Protein AF-B0ETB2-F1 (afdb_monomer)

Structure (mmCIF, N/CA/C/O backbone):
data_AF-B0ETB2-F1
#
_entry.id   AF-B0ETB2-F1
#
loop_
_atom_site.group_PDB
_atom_site.id
_atom_site.type_symbol
_atom_site.label_atom_id
_atom_site.label_alt_id
_atom_site.label_comp_id
_atom_site.label_asym_id
_atom_site.label_entity_id
_atom_site.label_seq_id
_atom_site.pdbx_PDB_ins_code
_atom_site.Cartn_x
_atom_site.Cartn_y
_atom_site.Cartn_z
_atom_site.occupancy
_atom_site.B_iso_or_equiv
_atom_site.auth_seq_id
_atom_site.auth_comp_id
_atom_site.auth_asym_id
_atom_site.auth_atom_id
_atom_site.pdbx_PDB_model_num
ATOM 1 N N . MET A 1 1 ? -26.361 5.008 20.843 1.00 51.00 1 MET A N 1
ATOM 2 C CA . MET A 1 1 ? -25.544 4.036 20.091 1.00 51.00 1 MET A CA 1
ATOM 3 C C . MET A 1 1 ? -24.122 4.239 20.548 1.00 51.00 1 MET A C 1
ATOM 5 O O . MET A 1 1 ? -23.647 5.366 20.483 1.00 51.00 1 MET A O 1
ATOM 9 N N . GLU A 1 2 ? -23.505 3.209 21.108 1.00 52.44 2 GLU A N 1
ATOM 10 C CA . GLU A 1 2 ? -22.107 3.271 21.520 1.00 52.44 2 GLU A CA 1
ATOM 11 C C . GLU A 1 2 ? -21.249 3.458 20.264 1.00 52.44 2 GLU A C 1
ATOM 13 O O . GLU A 1 2 ? -21.399 2.725 19.288 1.00 52.44 2 GLU A O 1
ATOM 18 N N . THR A 1 3 ? -20.437 4.513 20.224 1.00 66.38 3 THR A N 1
ATOM 19 C CA . THR A 1 3 ? -19.570 4.772 19.073 1.00 66.38 3 THR A CA 1
ATOM 20 C C . THR A 1 3 ? -18.509 3.685 19.025 1.00 66.38 3 THR A C 1
ATOM 22 O O . THR A 1 3 ? -17.717 3.576 19.963 1.00 66.38 3 THR A O 1
ATOM 25 N N . GLN A 1 4 ? -18.485 2.898 17.949 1.00 82.94 4 GLN A N 1
ATOM 26 C CA . GLN A 1 4 ? -17.468 1.872 17.746 1.00 82.94 4 GLN A CA 1
ATOM 27 C C . GLN A 1 4 ? -16.067 2.482 17.914 1.00 82.94 4 GLN A C 1
ATOM 29 O O . GLN A 1 4 ? -15.794 3.596 17.446 1.00 82.94 4 GLN A O 1
ATOM 34 N N . LYS A 1 5 ? -15.185 1.766 18.624 1.00 93.12 5 LYS A N 1
ATOM 35 C CA . LYS A 1 5 ? -13.789 2.179 18.814 1.00 93.12 5 LYS A CA 1
ATOM 36 C C . LYS A 1 5 ? -13.148 2.431 17.434 1.00 93.12 5 LYS A C 1
ATOM 38 O O . LYS A 1 5 ? -13.338 1.600 16.545 1.00 93.12 5 LYS A O 1
ATOM 43 N N . PRO A 1 6 ? -12.407 3.541 17.242 1.00 96.56 6 PRO A N 1
ATOM 44 C CA . PRO A 1 6 ? -11.712 3.790 15.984 1.00 96.56 6 PRO A CA 1
ATOM 45 C C . PRO A 1 6 ? -10.707 2.678 15.684 1.00 96.56 6 PRO A C 1
ATOM 47 O O . PRO A 1 6 ? -10.114 2.115 16.608 1.00 96.56 6 PRO A O 1
ATOM 50 N N . LEU A 1 7 ? -10.507 2.415 14.396 1.00 98.00 7 LEU A N 1
ATOM 51 C CA . LEU A 1 7 ? -9.477 1.514 13.902 1.00 98.00 7 LEU A CA 1
ATOM 52 C C . LEU A 1 7 ? -8.248 2.324 13.488 1.00 98.00 7 LEU A C 1
ATOM 54 O O . LEU A 1 7 ? -8.356 3.250 12.686 1.00 98.00 7 LEU A O 1
ATOM 58 N N . MET A 1 8 ? -7.089 1.964 14.024 1.00 98.56 8 MET A N 1
ATOM 59 C CA . MET A 1 8 ? -5.821 2.646 13.785 1.00 98.56 8 MET A CA 1
ATOM 60 C C . MET A 1 8 ? -4.943 1.789 12.870 1.00 98.56 8 MET A C 1
ATOM 62 O O . MET A 1 8 ? -4.639 0.644 13.204 1.00 98.56 8 MET A O 1
ATOM 66 N N . ILE A 1 9 ? -4.515 2.331 11.730 1.00 98.81 9 ILE A N 1
ATOM 67 C CA . ILE A 1 9 ? -3.690 1.610 10.748 1.00 98.81 9 ILE A CA 1
ATOM 68 C C . ILE A 1 9 ? -2.416 2.403 10.483 1.00 98.81 9 ILE A C 1
ATOM 70 O O . ILE A 1 9 ? -2.493 3.550 10.051 1.00 98.81 9 ILE A O 1
ATOM 74 N N . ALA A 1 10 ? -1.250 1.800 10.695 1.00 98.81 10 ALA A N 1
ATOM 75 C CA . ALA A 1 10 ? 0.001 2.355 10.192 1.00 98.81 10 ALA A CA 1
ATOM 76 C C . ALA A 1 10 ? 0.279 1.879 8.768 1.00 98.81 10 ALA A C 1
ATOM 78 O O . ALA A 1 10 ? 0.003 0.730 8.435 1.00 98.81 10 ALA A O 1
ATOM 79 N N . VAL A 1 11 ? 0.873 2.743 7.950 1.00 98.81 11 VAL A N 1
ATOM 80 C CA . VAL A 1 11 ? 1.266 2.437 6.573 1.00 98.81 11 VAL A CA 1
ATOM 81 C C . VAL A 1 11 ? 2.712 2.859 6.345 1.00 98.81 11 VAL A C 1
ATOM 83 O O . VAL A 1 11 ? 3.099 3.979 6.686 1.00 98.81 11 VAL A O 1
ATOM 86 N N . VAL A 1 12 ? 3.499 1.958 5.762 1.00 98.56 12 VAL A N 1
ATOM 87 C CA . VAL A 1 12 ? 4.915 2.151 5.419 1.00 98.56 12 VAL A CA 1
ATOM 88 C C . VAL A 1 12 ? 5.206 1.562 4.035 1.00 98.56 12 VAL A C 1
ATOM 90 O O . VAL A 1 12 ? 4.497 0.666 3.581 1.00 98.56 12 VAL A O 1
ATOM 93 N N . ASN A 1 13 ? 6.228 2.052 3.337 1.00 97.94 13 ASN A N 1
ATOM 94 C CA . ASN A 1 13 ? 6.629 1.555 2.018 1.00 97.94 13 ASN A CA 1
ATOM 95 C C . ASN A 1 13 ? 8.098 1.851 1.707 1.00 97.94 13 ASN A C 1
ATOM 97 O O . ASN A 1 13 ? 8.730 2.664 2.387 1.00 97.94 13 ASN A O 1
ATOM 101 N N . ASP A 1 14 ? 8.624 1.192 0.671 1.00 98.31 14 ASP A N 1
ATOM 102 C CA . ASP A 1 14 ? 9.958 1.428 0.104 1.00 98.31 14 ASP A CA 1
ATOM 103 C C . ASP A 1 14 ? 11.070 1.353 1.174 1.00 98.31 14 ASP A C 1
ATOM 105 O O . ASP A 1 14 ? 11.870 2.279 1.375 1.00 98.31 14 ASP A O 1
ATOM 109 N N . ILE A 1 15 ? 11.095 0.234 1.906 1.00 98.25 15 ILE A N 1
ATOM 110 C CA . ILE A 1 15 ? 12.063 -0.062 2.975 1.00 98.25 15 ILE A CA 1
ATOM 111 C C . ILE A 1 15 ? 13.426 -0.418 2.376 1.00 98.25 15 ILE A C 1
ATOM 113 O O . ILE A 1 15 ? 14.460 0.025 2.883 1.00 98.25 15 ILE A O 1
ATOM 117 N N . HIS A 1 16 ? 13.445 -1.196 1.291 1.00 97.81 16 HIS A N 1
ATOM 118 C CA . HIS A 1 16 ? 14.636 -1.561 0.522 1.00 97.81 16 HIS A CA 1
ATOM 119 C C . HIS A 1 16 ? 15.818 -2.063 1.369 1.00 97.81 16 HIS A C 1
ATOM 121 O O . HIS A 1 16 ? 16.941 -1.566 1.245 1.00 97.81 16 HIS A O 1
ATOM 127 N N . GLN A 1 17 ? 15.555 -3.027 2.249 1.00 96.94 17 GLN A N 1
ATOM 128 C CA . GLN A 1 17 ? 16.527 -3.691 3.127 1.00 96.94 17 GLN A CA 1
ATOM 129 C C . GLN A 1 17 ? 17.206 -2.773 4.152 1.00 96.94 17 GLN A C 1
ATOM 131 O O . GLN A 1 17 ? 18.204 -3.150 4.766 1.00 96.94 17 GLN A O 1
ATOM 136 N N . ASN A 1 18 ? 16.670 -1.574 4.400 1.00 97.44 18 ASN A N 1
ATOM 137 C CA . ASN A 1 18 ? 17.243 -0.644 5.374 1.00 97.44 18 ASN A CA 1
ATOM 138 C C . ASN A 1 18 ? 16.817 -0.997 6.803 1.00 97.44 18 ASN A C 1
ATOM 140 O O . ASN A 1 18 ? 16.057 -0.263 7.431 1.00 97.44 18 ASN A O 1
ATOM 144 N N . MET A 1 19 ? 17.340 -2.105 7.336 1.00 97.31 19 MET A N 1
ATOM 145 C CA . MET A 1 19 ? 16.992 -2.586 8.680 1.00 97.31 19 MET A CA 1
ATOM 146 C C . MET A 1 19 ? 17.258 -1.543 9.772 1.00 97.31 19 MET A C 1
ATOM 148 O O . MET A 1 19 ? 16.423 -1.319 10.640 1.00 97.31 19 MET A O 1
ATOM 152 N N . HIS A 1 20 ? 18.369 -0.812 9.665 1.00 96.94 20 HIS A N 1
ATOM 153 C CA . HIS A 1 20 ? 18.698 0.263 10.602 1.00 96.94 20 HIS A CA 1
ATOM 154 C C . HIS A 1 20 ? 17.617 1.363 10.663 1.00 96.94 20 HIS A C 1
ATOM 156 O O . HIS A 1 20 ? 17.439 2.000 11.700 1.00 96.94 20 HIS A O 1
ATOM 162 N N . LEU A 1 21 ? 16.874 1.602 9.574 1.00 97.44 21 LEU A N 1
ATOM 163 C CA . LEU A 1 21 ? 15.759 2.553 9.568 1.00 97.44 21 LEU A CA 1
ATOM 164 C C . LEU A 1 21 ? 14.499 1.958 10.199 1.00 97.44 21 LEU A C 1
ATOM 166 O O . LEU A 1 21 ? 13.761 2.697 10.845 1.00 97.44 21 LEU A O 1
ATOM 170 N N . VAL A 1 22 ? 14.278 0.646 10.079 1.00 98.00 22 VAL A N 1
ATOM 171 C CA . VAL A 1 22 ? 13.207 -0.062 10.804 1.00 98.00 22 VAL A CA 1
ATOM 172 C C . VAL A 1 22 ? 13.453 0.019 12.314 1.00 98.00 22 VAL A C 1
ATOM 174 O O . VAL A 1 22 ? 12.553 0.389 13.062 1.00 98.00 22 VAL A O 1
ATOM 177 N N . GLU A 1 23 ? 14.691 -0.197 12.763 1.00 96.81 23 GLU A N 1
ATOM 178 C CA . GLU A 1 23 ? 15.082 -0.044 14.172 1.00 96.81 23 GLU A CA 1
ATOM 179 C C . GLU A 1 23 ? 14.916 1.402 14.678 1.00 96.81 23 GLU A C 1
ATOM 181 O O . GLU A 1 23 ? 14.487 1.642 15.810 1.00 96.81 23 GLU A O 1
ATOM 186 N N . ARG A 1 24 ? 15.244 2.407 13.851 1.00 97.19 24 ARG A N 1
ATOM 187 C CA . ARG A 1 24 ? 15.005 3.822 14.195 1.00 97.19 24 ARG A CA 1
ATOM 188 C C . ARG A 1 24 ? 13.514 4.139 14.271 1.00 97.19 24 ARG A C 1
ATOM 190 O O . ARG A 1 24 ? 13.098 4.821 15.209 1.00 97.19 24 ARG A O 1
ATOM 197 N N . MET A 1 25 ? 12.717 3.603 13.347 1.00 97.69 25 MET A N 1
ATOM 198 C CA . MET A 1 25 ? 11.262 3.706 13.393 1.00 97.69 25 MET A CA 1
ATOM 199 C C . MET A 1 25 ? 10.719 3.086 14.682 1.00 97.69 25 MET A C 1
ATOM 201 O O . MET A 1 25 ? 9.924 3.730 15.354 1.00 97.69 25 MET A O 1
ATOM 205 N N . GLU A 1 26 ? 11.195 1.905 15.092 1.00 97.50 26 GLU A N 1
ATOM 206 C CA . GLU A 1 26 ? 10.810 1.264 16.357 1.00 97.50 26 GLU A CA 1
ATOM 207 C C . GLU A 1 26 ? 11.097 2.155 17.573 1.00 97.50 26 GLU A C 1
ATOM 209 O O . GLU A 1 26 ? 10.245 2.308 18.454 1.00 97.50 26 GLU A O 1
ATOM 214 N N . LYS A 1 27 ? 12.279 2.778 17.630 1.00 97.12 27 LYS A N 1
ATOM 215 C CA . LYS A 1 27 ? 12.624 3.711 18.715 1.00 97.12 27 LYS A CA 1
ATOM 216 C C . LYS A 1 27 ? 11.666 4.899 18.747 1.00 97.12 27 LYS A C 1
ATOM 218 O O . LYS A 1 27 ? 11.103 5.191 19.803 1.00 97.12 27 LYS A O 1
ATOM 223 N N . TYR A 1 28 ? 11.437 5.545 17.602 1.00 97.69 28 TYR A N 1
ATOM 224 C CA . TYR A 1 28 ? 10.471 6.643 17.491 1.00 97.69 28 TYR A CA 1
ATOM 225 C C . TYR A 1 28 ? 9.069 6.208 17.921 1.00 97.69 28 TYR A C 1
ATOM 227 O O . TYR A 1 28 ? 8.406 6.908 18.687 1.00 97.69 28 TYR A O 1
ATOM 235 N N . TRP A 1 29 ? 8.641 5.030 17.473 1.00 97.62 29 TRP A N 1
ATOM 236 C CA . TRP A 1 29 ? 7.337 4.448 17.757 1.00 97.62 29 TRP A CA 1
ATOM 237 C C . TRP A 1 29 ? 7.099 4.267 19.255 1.00 97.62 29 TRP A C 1
ATOM 239 O O . TRP A 1 29 ? 6.040 4.631 19.769 1.00 97.62 29 TRP A O 1
ATOM 249 N N . LYS A 1 30 ? 8.104 3.747 19.970 1.00 96.94 30 LYS A N 1
ATOM 250 C CA . LYS A 1 30 ? 8.063 3.564 21.426 1.00 96.94 30 LYS A CA 1
ATOM 251 C C . LYS A 1 30 ? 8.056 4.897 22.169 1.00 96.94 30 LYS A C 1
ATOM 253 O O . LYS A 1 30 ? 7.233 5.071 23.062 1.00 96.94 30 LYS A O 1
ATOM 258 N N . ILE A 1 31 ? 8.923 5.839 21.782 1.00 97.25 31 ILE A N 1
ATOM 259 C CA . ILE A 1 31 ? 9.014 7.171 22.408 1.00 97.25 31 ILE A CA 1
ATOM 260 C C . ILE A 1 31 ? 7.684 7.924 22.297 1.00 97.25 31 ILE A C 1
ATOM 262 O O . ILE A 1 31 ? 7.234 8.528 23.266 1.00 97.25 31 ILE A O 1
ATOM 266 N N . ASN A 1 32 ? 7.031 7.846 21.137 1.00 97.19 32 ASN A N 1
ATOM 267 C CA . ASN A 1 32 ? 5.757 8.522 20.884 1.00 97.19 32 ASN A CA 1
ATOM 268 C C . ASN A 1 32 ? 4.537 7.683 21.290 1.00 97.19 32 ASN A C 1
ATOM 270 O O . ASN A 1 32 ? 3.406 8.095 21.045 1.00 97.19 32 ASN A O 1
ATOM 274 N N . ASN A 1 33 ? 4.754 6.513 21.903 1.00 97.25 33 ASN A N 1
ATOM 275 C CA . ASN A 1 33 ? 3.714 5.587 22.348 1.00 97.25 33 ASN A CA 1
ATOM 276 C C . ASN A 1 33 ? 2.643 5.315 21.272 1.00 97.25 33 ASN A C 1
ATOM 278 O O . ASN A 1 33 ? 1.443 5.303 21.554 1.00 97.25 33 ASN A O 1
ATOM 282 N N . ILE A 1 34 ? 3.074 5.109 20.025 1.00 98.00 34 ILE A N 1
ATOM 283 C CA . ILE A 1 34 ? 2.162 4.877 18.904 1.00 98.00 34 ILE A CA 1
ATOM 284 C C . ILE A 1 34 ? 1.492 3.511 19.086 1.00 98.00 34 ILE A C 1
ATOM 286 O O . ILE A 1 34 ? 2.144 2.498 19.359 1.00 98.00 34 ILE A O 1
ATOM 290 N N . LYS A 1 35 ? 0.164 3.479 18.959 1.00 97.31 35 LYS A N 1
ATOM 291 C CA . LYS A 1 35 ? -0.651 2.264 19.052 1.00 97.31 35 LYS A CA 1
ATOM 292 C C . LYS A 1 35 ? -1.499 2.143 17.799 1.00 97.31 35 LYS A C 1
ATOM 294 O O . LYS A 1 35 ? -2.273 3.046 17.494 1.00 97.31 35 LYS A O 1
ATOM 299 N N . VAL A 1 36 ? -1.353 1.021 17.106 1.00 98.31 36 VAL A N 1
ATOM 300 C CA . VAL A 1 36 ? -2.140 0.693 15.917 1.00 98.31 36 VAL A CA 1
ATOM 301 C C . VAL A 1 36 ? -2.679 -0.724 16.022 1.00 98.31 36 VAL A C 1
ATOM 303 O O . VAL A 1 36 ? -2.079 -1.569 16.686 1.00 98.31 36 VAL A O 1
ATOM 306 N N . ASP A 1 37 ? -3.813 -0.963 15.378 1.00 98.00 37 ASP A N 1
ATOM 307 C CA . ASP A 1 37 ? -4.432 -2.283 15.287 1.00 98.00 37 ASP A CA 1
ATOM 308 C C . ASP A 1 37 ? -3.821 -3.100 14.136 1.00 98.00 37 ASP A C 1
ATOM 310 O O . ASP A 1 37 ? -3.730 -4.320 14.239 1.00 98.00 37 ASP A O 1
ATOM 314 N N . TYR A 1 38 ? -3.370 -2.425 13.070 1.00 98.56 38 TYR A N 1
ATOM 315 C CA . TYR A 1 38 ? -2.734 -3.038 11.900 1.00 98.56 38 TYR A CA 1
ATOM 316 C C . TYR A 1 38 ? -1.550 -2.213 11.391 1.00 98.56 38 TYR A C 1
ATOM 318 O O . TYR A 1 38 ? -1.549 -0.981 11.485 1.00 98.56 38 TYR A O 1
ATOM 326 N N . LEU A 1 39 ? -0.578 -2.891 10.780 1.00 98.75 39 LEU A N 1
ATOM 327 C CA . LEU A 1 39 ? 0.495 -2.277 10.001 1.00 98.75 39 LEU A CA 1
ATOM 328 C C . LEU A 1 39 ? 0.426 -2.797 8.562 1.00 98.75 39 LEU A C 1
ATOM 330 O O . LEU A 1 39 ? 0.398 -4.004 8.341 1.00 98.75 39 LEU A O 1
ATOM 334 N N . ILE A 1 40 ? 0.381 -1.893 7.585 1.00 98.81 40 ILE A N 1
ATOM 335 C CA . ILE A 1 40 ? 0.322 -2.212 6.156 1.00 98.81 40 ILE A CA 1
ATOM 336 C C . ILE A 1 40 ? 1.621 -1.781 5.473 1.00 98.81 40 ILE A C 1
ATOM 338 O O . ILE A 1 40 ? 2.032 -0.627 5.593 1.00 98.81 40 ILE A O 1
ATOM 342 N N . VAL A 1 41 ? 2.242 -2.687 4.717 1.00 98.75 41 VAL A N 1
ATOM 343 C CA . VAL A 1 41 ? 3.428 -2.390 3.903 1.00 98.75 41 VAL A CA 1
ATOM 344 C C . VAL A 1 41 ? 3.076 -2.355 2.416 1.00 98.75 41 VAL A C 1
ATOM 346 O O . VAL A 1 41 ? 2.660 -3.365 1.847 1.00 98.75 41 VAL A O 1
ATOM 349 N N . CYS A 1 42 ? 3.262 -1.204 1.767 1.00 98.69 42 CYS A N 1
ATOM 350 C CA . CYS A 1 42 ? 2.954 -1.014 0.342 1.00 98.69 42 CYS A CA 1
ATOM 351 C C . CYS A 1 42 ? 4.159 -1.330 -0.565 1.00 98.69 42 CYS A C 1
ATOM 353 O O . CYS A 1 42 ? 4.483 -0.558 -1.466 1.00 98.69 42 CYS A O 1
ATOM 355 N N . GLY A 1 43 ? 4.822 -2.462 -0.318 1.00 98.00 43 GLY A N 1
ATOM 356 C CA . GLY A 1 43 ? 5.893 -3.009 -1.155 1.00 98.00 43 GLY A CA 1
ATOM 357 C C . GLY A 1 43 ? 7.298 -2.462 -0.922 1.00 98.00 43 GLY A C 1
ATOM 358 O O . GLY A 1 43 ? 7.526 -1.562 -0.107 1.00 98.00 43 GLY A O 1
ATOM 359 N N . ASP A 1 44 ? 8.225 -3.058 -1.672 1.00 98.44 44 ASP A N 1
ATOM 360 C CA . ASP A 1 44 ? 9.660 -2.789 -1.689 1.00 98.44 44 ASP A CA 1
ATOM 361 C C . ASP A 1 44 ? 10.309 -2.992 -0.315 1.00 98.44 44 ASP A C 1
ATOM 363 O O . ASP A 1 44 ? 10.960 -2.115 0.260 1.00 98.44 44 ASP A O 1
ATOM 367 N N . PHE A 1 45 ? 10.144 -4.203 0.218 1.00 97.31 45 PHE A N 1
ATOM 368 C CA . PHE A 1 45 ? 10.920 -4.701 1.353 1.00 97.31 45 PHE A CA 1
ATOM 369 C C . PHE A 1 45 ? 12.378 -4.869 0.972 1.00 97.31 45 PHE A C 1
ATOM 371 O O . PHE A 1 45 ? 13.275 -4.452 1.703 1.00 97.31 45 PHE A O 1
ATOM 378 N N . ALA A 1 46 ? 12.597 -5.520 -0.166 1.00 97.19 46 ALA A N 1
ATOM 379 C CA . ALA A 1 46 ? 13.893 -5.849 -0.695 1.00 97.19 46 ALA A CA 1
ATOM 380 C C . ALA A 1 46 ? 14.412 -4.752 -1.633 1.00 97.19 46 ALA A C 1
ATOM 382 O O . ALA A 1 46 ? 13.774 -3.735 -1.909 1.00 97.19 46 ALA A O 1
ATOM 383 N N . ASN A 1 47 ? 15.644 -4.934 -2.091 1.00 96.06 47 ASN A N 1
ATOM 384 C CA . ASN A 1 47 ? 16.290 -4.046 -3.048 1.00 96.06 47 ASN A CA 1
ATOM 385 C C . ASN A 1 47 ? 16.790 -4.858 -4.251 1.00 96.06 47 ASN A C 1
ATOM 387 O O . ASN A 1 47 ? 17.889 -4.620 -4.754 1.00 96.06 47 ASN A O 1
ATOM 391 N N . MET A 1 48 ? 16.005 -5.854 -4.681 1.00 95.94 48 MET A N 1
ATOM 392 C CA . MET A 1 48 ? 16.371 -6.696 -5.816 1.00 95.94 48 MET A CA 1
ATOM 393 C C . MET A 1 48 ? 16.363 -5.891 -7.110 1.00 95.94 48 MET A C 1
ATOM 395 O O . MET A 1 48 ? 15.525 -5.016 -7.325 1.00 95.94 48 MET A O 1
ATOM 399 N N . ASN A 1 49 ? 17.297 -6.203 -8.003 1.00 94.25 49 ASN A N 1
ATOM 400 C CA . ASN A 1 49 ? 17.215 -5.752 -9.383 1.00 94.25 49 ASN A CA 1
ATOM 401 C C . ASN A 1 49 ? 16.233 -6.657 -10.143 1.00 94.25 49 ASN A C 1
ATOM 403 O O . ASN A 1 49 ? 16.263 -7.872 -9.956 1.00 94.25 49 ASN A O 1
ATOM 407 N N . VAL A 1 50 ? 15.418 -6.081 -11.027 1.00 90.75 50 VAL A N 1
ATOM 408 C CA . VAL A 1 50 ? 14.470 -6.826 -11.872 1.00 90.75 50 VAL A CA 1
ATOM 409 C C . VAL A 1 50 ? 15.145 -7.932 -12.696 1.00 90.75 50 VAL A C 1
ATOM 411 O O . VAL A 1 50 ? 14.552 -8.978 -12.909 1.00 90.75 50 VAL A O 1
ATOM 414 N N . HIS A 1 51 ? 16.414 -7.763 -13.079 1.00 92.69 51 HIS A N 1
ATOM 415 C CA . HIS A 1 51 ? 17.182 -8.774 -13.817 1.00 92.69 51 HIS A CA 1
ATOM 416 C C . HIS A 1 51 ? 17.617 -9.979 -12.967 1.00 92.69 51 HIS A C 1
ATOM 418 O O . HIS A 1 51 ? 18.079 -10.974 -13.513 1.00 92.69 51 HIS A O 1
ATOM 424 N N . ASN A 1 52 ? 17.485 -9.902 -11.640 1.00 95.06 52 ASN A N 1
ATOM 425 C CA . ASN A 1 52 ? 17.863 -10.982 -10.727 1.00 95.06 52 ASN A CA 1
ATOM 426 C C . ASN A 1 52 ? 16.674 -11.864 -10.321 1.00 95.06 52 ASN A C 1
ATOM 428 O O . ASN A 1 52 ? 16.848 -12.767 -9.506 1.00 95.06 52 ASN A O 1
ATOM 432 N N . GLN A 1 53 ? 15.478 -11.597 -10.849 1.00 94.69 53 GLN A N 1
ATOM 433 C CA . GLN A 1 53 ? 14.241 -12.270 -10.440 1.00 94.69 53 GLN A CA 1
ATOM 434 C C . GLN A 1 53 ? 14.192 -13.751 -10.845 1.00 94.69 53 GLN A C 1
ATOM 436 O O . GLN A 1 53 ? 13.500 -14.530 -10.196 1.00 94.69 53 GLN A O 1
ATOM 441 N N . ASP A 1 54 ? 14.983 -14.148 -11.845 1.00 95.25 54 ASP A N 1
ATOM 442 C CA . ASP A 1 54 ? 15.089 -15.538 -12.304 1.00 95.25 54 ASP A CA 1
ATOM 443 C C . ASP A 1 54 ? 16.239 -16.312 -11.640 1.00 95.25 54 ASP A C 1
ATOM 445 O O . ASP A 1 54 ? 16.393 -17.508 -11.879 1.00 95.25 54 ASP A O 1
ATOM 449 N N . ASN A 1 55 ? 17.072 -15.658 -10.817 1.00 97.25 55 ASN A N 1
ATOM 450 C CA . ASN A 1 55 ? 18.171 -16.320 -10.115 1.00 97.25 55 ASN A CA 1
ATOM 451 C C . ASN A 1 55 ? 17.671 -16.899 -8.774 1.00 97.25 55 ASN A C 1
ATOM 453 O O . ASN A 1 55 ? 17.413 -16.119 -7.850 1.00 97.25 55 ASN A O 1
ATOM 457 N N . PRO A 1 56 ? 17.584 -18.236 -8.615 1.00 96.75 56 PRO A N 1
ATOM 458 C CA . PRO A 1 56 ? 16.979 -18.845 -7.430 1.00 96.75 56 PRO A CA 1
ATOM 459 C C . PRO A 1 56 ? 17.702 -18.506 -6.123 1.00 96.75 56 PRO A C 1
ATOM 461 O O . PRO A 1 56 ? 17.043 -18.287 -5.109 1.00 96.75 56 PRO A O 1
ATOM 464 N N . ASP A 1 57 ? 19.033 -18.408 -6.143 1.00 97.44 57 ASP A N 1
ATOM 465 C CA . ASP A 1 57 ? 19.828 -18.124 -4.943 1.00 97.44 57 ASP A CA 1
ATOM 466 C C . ASP A 1 57 ? 19.620 -16.679 -4.471 1.00 97.44 57 ASP A C 1
ATOM 468 O O . ASP A 1 57 ? 19.471 -16.417 -3.274 1.00 97.44 57 ASP A O 1
ATOM 472 N N . ILE A 1 58 ? 19.553 -15.728 -5.412 1.00 97.12 58 ILE A N 1
ATOM 473 C CA . ILE A 1 58 ? 19.288 -14.317 -5.092 1.00 97.12 58 ILE A CA 1
ATOM 474 C C . ILE A 1 58 ? 17.848 -14.148 -4.595 1.00 97.12 58 ILE A C 1
ATOM 476 O O . ILE A 1 58 ? 17.624 -13.445 -3.609 1.00 97.12 58 ILE A O 1
ATOM 480 N N . VAL A 1 59 ? 16.882 -14.812 -5.236 1.00 97.50 59 VAL A N 1
ATOM 481 C CA . VAL A 1 59 ? 15.472 -14.821 -4.813 1.00 97.50 59 VAL A CA 1
ATOM 482 C C . VAL A 1 59 ? 15.332 -15.383 -3.398 1.00 97.50 59 VAL A C 1
ATOM 484 O O . VAL A 1 59 ? 14.698 -14.748 -2.556 1.00 97.50 59 VAL A O 1
ATOM 487 N N . ALA A 1 60 ? 15.952 -16.530 -3.105 1.00 97.12 60 ALA A N 1
ATOM 488 C CA . ALA A 1 60 ? 15.895 -17.162 -1.788 1.00 97.12 60 ALA A CA 1
ATOM 489 C C . ALA A 1 60 ? 16.511 -16.271 -0.698 1.00 97.12 60 ALA A C 1
ATOM 491 O O . ALA A 1 60 ? 15.875 -16.017 0.325 1.00 97.12 60 ALA A O 1
ATOM 492 N N . SER A 1 61 ? 17.703 -15.723 -0.955 1.00 97.06 61 SER A N 1
ATOM 493 C CA . SER A 1 61 ? 18.368 -14.785 -0.043 1.00 97.06 61 SER A CA 1
ATOM 494 C C . SER A 1 61 ? 17.509 -13.542 0.218 1.00 97.06 61 SER A C 1
ATOM 496 O O . SER A 1 61 ? 17.306 -13.130 1.362 1.00 97.06 61 SER A O 1
ATOM 498 N N . SER A 1 62 ? 16.912 -12.981 -0.835 1.00 97.56 62 SER A N 1
ATOM 499 C CA . SER A 1 62 ? 16.056 -11.809 -0.698 1.00 97.56 62 SER A CA 1
ATOM 500 C C . SER A 1 62 ? 14.752 -12.109 0.043 1.00 97.56 62 SER A C 1
ATOM 502 O O . SER A 1 62 ? 14.263 -11.237 0.760 1.00 97.56 62 SER A O 1
ATOM 504 N N . ILE A 1 63 ? 14.194 -13.317 -0.080 1.00 97.94 63 ILE A N 1
ATOM 505 C CA . ILE A 1 63 ? 13.060 -13.744 0.748 1.00 97.94 63 ILE A CA 1
ATOM 506 C C . ILE A 1 63 ? 13.445 -13.740 2.223 1.00 97.94 63 ILE A C 1
ATOM 508 O O . ILE A 1 63 ? 12.684 -13.224 3.041 1.00 97.94 63 ILE A O 1
ATOM 512 N N . ASP A 1 64 ? 14.619 -14.255 2.580 1.00 97.69 64 ASP A N 1
ATOM 513 C CA . ASP A 1 64 ? 15.069 -14.254 3.972 1.00 97.69 64 ASP A CA 1
ATOM 514 C C . ASP A 1 64 ? 15.252 -12.835 4.522 1.00 97.69 64 ASP A C 1
ATOM 516 O O . ASP A 1 64 ? 14.912 -12.574 5.679 1.00 97.69 64 ASP A O 1
ATOM 520 N N . ASP A 1 65 ? 15.700 -11.887 3.699 1.00 97.19 65 ASP A N 1
ATOM 521 C CA . ASP A 1 65 ? 15.753 -10.476 4.085 1.00 97.19 65 ASP A CA 1
ATOM 522 C C . ASP A 1 65 ? 14.357 -9.870 4.287 1.00 97.19 65 ASP A C 1
ATOM 524 O O . ASP A 1 65 ? 14.124 -9.209 5.304 1.00 97.19 65 ASP A O 1
ATOM 528 N N . CYS A 1 66 ? 13.398 -10.148 3.397 1.00 98.38 66 CYS A N 1
ATOM 529 C CA . CYS A 1 66 ? 12.000 -9.747 3.586 1.00 98.38 66 CYS A CA 1
ATOM 530 C C . CYS A 1 66 ? 11.429 -10.303 4.902 1.00 98.38 66 CYS A C 1
ATOM 532 O O . CYS A 1 66 ? 10.785 -9.571 5.656 1.00 98.38 66 CYS A O 1
ATOM 534 N N . LYS A 1 67 ? 11.708 -11.575 5.227 1.00 98.38 67 LYS A N 1
ATOM 535 C CA . LYS A 1 67 ? 11.271 -12.206 6.485 1.00 98.38 67 LYS A CA 1
ATOM 536 C C . LYS A 1 67 ? 11.844 -11.505 7.710 1.00 98.38 67 LYS A C 1
ATOM 538 O O . LYS A 1 67 ? 11.119 -11.310 8.683 1.00 98.38 67 LYS A O 1
ATOM 543 N N . LYS A 1 68 ? 13.127 -11.124 7.686 1.00 98.25 68 LYS A N 1
ATOM 544 C CA . LYS A 1 68 ? 13.744 -10.364 8.786 1.00 98.25 68 LYS A CA 1
ATOM 545 C C . LYS A 1 68 ? 13.023 -9.032 8.989 1.00 98.25 68 LYS A C 1
ATOM 547 O O . LYS A 1 68 ? 12.691 -8.704 10.119 1.00 98.25 68 LYS A O 1
ATOM 552 N N . ILE A 1 69 ? 12.732 -8.300 7.909 1.00 98.44 69 ILE A N 1
ATOM 553 C CA . ILE A 1 69 ? 12.048 -6.998 7.988 1.00 98.44 69 ILE A CA 1
ATOM 554 C C . ILE A 1 69 ? 10.652 -7.153 8.589 1.00 98.44 69 ILE A C 1
ATOM 556 O O . ILE A 1 69 ? 10.305 -6.425 9.513 1.00 98.44 69 ILE A O 1
ATOM 560 N N . ILE A 1 70 ? 9.868 -8.123 8.110 1.00 98.25 70 ILE A N 1
ATOM 561 C CA . ILE A 1 70 ? 8.531 -8.390 8.650 1.00 98.25 70 ILE A CA 1
ATOM 562 C C . ILE A 1 70 ? 8.590 -8.723 10.143 1.00 98.25 70 ILE A C 1
ATOM 564 O O . ILE A 1 70 ? 7.841 -8.129 10.909 1.00 98.25 70 ILE A O 1
ATOM 568 N N . LYS A 1 71 ? 9.514 -9.589 10.580 1.00 98.00 71 LYS A N 1
ATOM 569 C CA . LYS A 1 71 ? 9.674 -9.930 12.006 1.00 98.00 71 LYS A CA 1
ATOM 570 C C . LYS A 1 71 ? 9.982 -8.717 12.882 1.00 98.00 71 LYS A C 1
ATOM 572 O O . LYS A 1 71 ? 9.542 -8.658 14.026 1.00 98.00 71 LYS A O 1
ATOM 577 N N . GLU A 1 72 ? 10.741 -7.755 12.369 1.00 97.88 72 GLU A N 1
ATOM 578 C CA . GLU A 1 72 ? 11.009 -6.507 13.087 1.00 97.88 72 GLU A CA 1
ATOM 579 C C . GLU A 1 72 ? 9.770 -5.601 13.136 1.00 97.88 72 GLU A C 1
ATOM 581 O O . GLU A 1 72 ? 9.455 -5.047 14.188 1.00 97.88 72 GLU A O 1
ATOM 586 N N . LEU A 1 73 ? 9.005 -5.509 12.044 1.00 98.25 73 LEU A N 1
ATOM 587 C CA . LEU A 1 73 ? 7.737 -4.769 12.016 1.00 98.25 73 LEU A CA 1
ATOM 588 C C . LEU A 1 73 ? 6.671 -5.390 12.935 1.00 98.25 73 LEU A C 1
ATOM 590 O O . LEU A 1 73 ? 5.904 -4.659 13.562 1.00 98.25 73 LEU A O 1
ATOM 594 N N . GLU A 1 74 ? 6.662 -6.715 13.082 1.00 97.69 74 GLU A N 1
ATOM 595 C CA . GLU A 1 74 ? 5.760 -7.445 13.984 1.00 97.69 74 GLU A CA 1
ATOM 596 C C . GLU A 1 74 ? 5.959 -7.076 15.464 1.00 97.69 74 GLU A C 1
ATOM 598 O O . GLU A 1 74 ? 5.030 -7.189 16.266 1.00 97.69 74 GLU A O 1
ATOM 603 N N . LYS A 1 75 ? 7.135 -6.552 15.841 1.00 96.62 75 LYS A N 1
ATOM 604 C CA . LYS A 1 75 ? 7.374 -6.005 17.190 1.00 96.62 75 LYS A CA 1
ATOM 605 C C . LYS A 1 75 ? 6.572 -4.727 17.455 1.00 96.62 75 LYS A C 1
ATOM 607 O O . LYS A 1 75 ? 6.339 -4.385 18.615 1.00 96.62 75 LYS A O 1
ATOM 612 N N . LEU A 1 76 ? 6.178 -4.005 16.402 1.00 97.12 76 LEU A N 1
ATOM 613 C CA . LEU A 1 76 ? 5.410 -2.756 16.480 1.00 97.12 76 LEU A CA 1
ATOM 614 C C . LEU A 1 76 ? 3.906 -3.013 16.451 1.00 97.12 76 LEU A C 1
ATOM 616 O O . LEU A 1 76 ? 3.144 -2.339 17.146 1.00 97.12 76 LEU A O 1
ATOM 620 N N . CYS A 1 77 ? 3.490 -3.983 15.638 1.00 96.69 77 CYS A N 1
ATOM 621 C CA . CYS A 1 77 ? 2.106 -4.392 15.476 1.00 96.69 77 CYS A CA 1
ATOM 622 C C . CYS A 1 77 ? 2.050 -5.895 15.160 1.00 96.69 77 CYS A C 1
ATOM 624 O O . CYS A 1 77 ? 2.645 -6.302 14.164 1.00 96.69 77 CYS A O 1
ATOM 626 N N . PRO A 1 78 ? 1.314 -6.716 15.935 1.00 91.38 78 PRO A N 1
ATOM 627 C CA . PRO A 1 78 ? 1.285 -8.164 15.730 1.00 91.38 78 PRO A CA 1
ATOM 628 C C . PRO A 1 78 ? 0.771 -8.610 14.360 1.00 91.38 78 PRO A C 1
ATOM 630 O O . PRO A 1 78 ? 1.090 -9.712 13.940 1.00 91.38 78 PRO A O 1
ATOM 633 N N . THR A 1 79 ? -0.043 -7.800 13.677 1.00 96.19 79 THR A N 1
ATOM 634 C CA . THR A 1 79 ? -0.601 -8.150 12.366 1.00 96.19 79 THR A CA 1
ATOM 635 C C . THR A 1 79 ? -0.065 -7.209 11.299 1.00 96.19 79 THR A C 1
ATOM 637 O O . THR A 1 79 ? -0.453 -6.038 11.227 1.00 96.19 79 THR A O 1
ATOM 640 N N . VAL A 1 80 ? 0.805 -7.752 10.447 1.00 98.31 80 VAL A N 1
ATOM 641 C CA . VAL A 1 80 ? 1.412 -7.029 9.328 1.00 98.31 80 VAL A CA 1
ATOM 642 C C . VAL A 1 80 ? 0.801 -7.515 8.019 1.00 98.31 80 VAL A C 1
ATOM 644 O O . VAL A 1 80 ? 0.995 -8.659 7.615 1.00 98.31 80 VAL A O 1
ATOM 647 N N . LEU A 1 81 ? 0.074 -6.644 7.328 1.00 98.69 81 LEU A N 1
ATOM 648 C CA . LEU A 1 81 ? -0.413 -6.920 5.980 1.00 98.69 81 LEU A CA 1
ATOM 649 C C . LEU A 1 81 ? 0.509 -6.271 4.957 1.00 98.69 81 LEU A C 1
ATOM 651 O O . LEU A 1 81 ? 1.108 -5.232 5.227 1.00 98.69 81 LEU A O 1
ATOM 655 N N . TYR A 1 82 ? 0.623 -6.847 3.769 1.00 98.75 82 TYR A N 1
ATOM 656 C CA . TYR A 1 82 ? 1.498 -6.276 2.759 1.00 98.75 82 TYR A CA 1
ATOM 657 C C . TYR A 1 82 ? 1.144 -6.646 1.337 1.00 98.75 82 TYR A C 1
ATOM 659 O O . TYR A 1 82 ? 0.525 -7.668 1.078 1.00 98.75 82 TYR A O 1
ATOM 667 N N . VAL A 1 83 ? 1.622 -5.839 0.402 1.00 98.69 83 VAL A N 1
ATOM 668 C CA . VAL A 1 83 ? 1.766 -6.225 -1.000 1.00 98.69 83 VAL A CA 1
ATOM 669 C C . VAL A 1 83 ? 3.249 -6.181 -1.376 1.00 98.69 83 VAL A C 1
ATOM 671 O O . VAL A 1 83 ? 3.972 -5.368 -0.805 1.00 98.69 83 VAL A O 1
ATOM 674 N N . PRO A 1 84 ? 3.730 -7.024 -2.302 1.00 98.50 84 PRO A N 1
ATOM 675 C CA . PRO A 1 84 ? 5.074 -6.897 -2.849 1.00 98.50 84 PRO A CA 1
ATOM 676 C C . PRO A 1 84 ? 5.176 -5.675 -3.773 1.00 98.50 84 PRO A C 1
ATOM 678 O O . PRO A 1 84 ? 4.202 -5.282 -4.419 1.00 98.50 84 PRO A O 1
ATOM 681 N N . GLY A 1 85 ? 6.359 -5.080 -3.841 1.00 98.38 85 GLY A N 1
ATOM 682 C CA . GLY A 1 85 ? 6.750 -4.052 -4.799 1.00 98.38 85 GLY A CA 1
ATOM 683 C C . GLY A 1 85 ? 7.687 -4.592 -5.876 1.00 98.38 85 GLY A C 1
ATOM 684 O O . GLY A 1 85 ? 7.991 -5.784 -5.928 1.00 98.38 85 GLY A O 1
ATOM 685 N N . ASN A 1 86 ? 8.129 -3.730 -6.786 1.00 97.94 86 ASN A N 1
ATOM 686 C CA . ASN 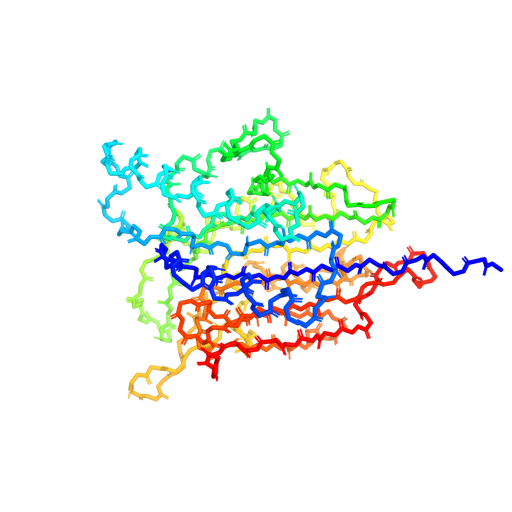A 1 86 ? 8.905 -4.155 -7.953 1.00 97.94 86 ASN A CA 1
ATOM 687 C C . ASN A 1 86 ? 10.345 -4.589 -7.614 1.00 97.94 86 ASN A C 1
ATOM 689 O O . ASN A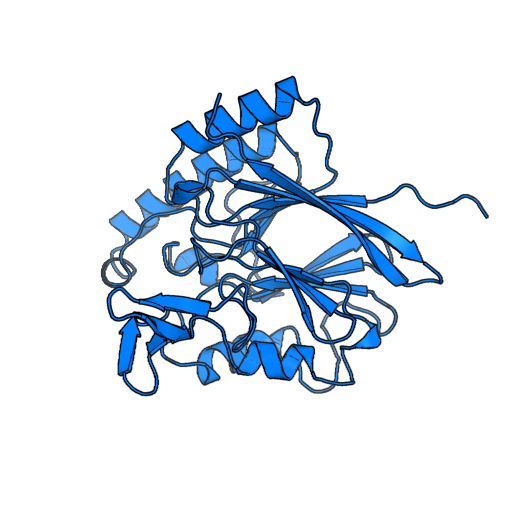 1 86 ? 11.026 -5.173 -8.459 1.00 97.94 86 ASN A O 1
ATOM 693 N N . HIS A 1 87 ? 10.817 -4.287 -6.404 1.00 97.81 87 HIS A N 1
ATOM 694 C CA . HIS A 1 87 ? 12.110 -4.714 -5.873 1.00 97.81 87 HIS A CA 1
ATOM 695 C C . HIS A 1 87 ? 12.021 -5.954 -4.975 1.00 97.81 87 HIS A C 1
ATOM 697 O O . HIS A 1 87 ? 13.035 -6.345 -4.387 1.00 97.81 87 HIS A O 1
ATOM 703 N N . ASP A 1 88 ? 10.841 -6.569 -4.876 1.00 98.31 88 ASP A N 1
ATOM 704 C CA . ASP A 1 88 ? 10.603 -7.759 -4.066 1.00 98.31 88 ASP A CA 1
ATOM 705 C C . ASP A 1 88 ? 10.689 -9.064 -4.875 1.00 98.31 88 ASP A C 1
ATOM 707 O O . ASP A 1 88 ? 10.490 -9.049 -6.093 1.00 98.31 88 ASP A O 1
ATOM 711 N N . PRO A 1 89 ? 10.975 -10.209 -4.224 1.00 97.50 89 PRO A N 1
ATOM 712 C CA . PRO A 1 89 ? 11.177 -11.478 -4.917 1.00 97.50 89 PRO A CA 1
ATOM 713 C C . PRO A 1 89 ? 9.924 -11.991 -5.630 1.00 97.50 89 PRO A C 1
ATOM 715 O O . PRO A 1 89 ? 8.820 -11.943 -5.082 1.00 97.50 89 PRO A O 1
ATOM 718 N N . THR A 1 90 ? 10.121 -12.592 -6.809 1.00 96.69 90 THR A N 1
ATOM 719 C CA . THR A 1 90 ? 9.059 -13.165 -7.657 1.00 96.69 90 THR A CA 1
ATOM 720 C C . THR A 1 90 ? 8.082 -14.080 -6.909 1.00 96.69 90 THR A C 1
ATOM 722 O O . THR A 1 90 ? 6.872 -14.029 -7.118 1.00 96.69 90 THR A O 1
ATOM 725 N N . THR A 1 91 ? 8.572 -14.850 -5.936 1.00 96.12 91 THR A N 1
ATOM 726 C CA . THR A 1 91 ? 7.752 -15.786 -5.159 1.00 96.12 91 THR A CA 1
ATOM 727 C C . THR A 1 91 ? 6.630 -15.104 -4.374 1.00 96.12 91 THR A C 1
ATOM 729 O O . THR A 1 91 ? 5.609 -15.737 -4.121 1.00 96.12 91 THR A O 1
ATOM 732 N N . LEU A 1 92 ? 6.766 -13.819 -4.015 1.00 96.94 92 LEU A N 1
ATOM 733 C CA . LEU A 1 92 ? 5.705 -13.071 -3.326 1.00 96.94 92 LEU A CA 1
ATOM 734 C C . LEU A 1 92 ? 4.517 -12.733 -4.239 1.00 96.94 92 LEU A C 1
ATOM 736 O O . LEU A 1 92 ? 3.439 -12.413 -3.737 1.00 96.94 92 LEU A O 1
ATOM 740 N N . PHE A 1 93 ? 4.683 -12.842 -5.558 1.00 96.25 93 PHE A N 1
ATOM 741 C CA . PHE A 1 93 ? 3.629 -12.624 -6.550 1.00 96.25 93 PHE A CA 1
ATOM 742 C C . PHE A 1 93 ? 2.820 -13.890 -6.865 1.00 96.25 93 PHE A C 1
ATOM 744 O O . PHE A 1 93 ? 1.766 -13.806 -7.488 1.00 96.25 93 PHE A O 1
ATOM 751 N N . HIS A 1 94 ? 3.252 -15.065 -6.391 1.00 93.81 94 HIS A N 1
ATOM 752 C CA . HIS A 1 94 ? 2.523 -16.330 -6.574 1.00 93.81 94 HIS A CA 1
ATOM 753 C C . HIS A 1 94 ? 1.298 -16.475 -5.648 1.00 93.81 94 HIS A C 1
ATOM 755 O O . HIS A 1 94 ? 0.640 -17.515 -5.632 1.00 93.81 94 HIS A O 1
ATOM 761 N N . ASN A 1 95 ? 0.983 -15.437 -4.873 1.00 90.88 95 ASN A N 1
ATOM 762 C CA . ASN A 1 95 ? -0.186 -15.372 -4.008 1.00 90.88 95 ASN A CA 1
ATOM 763 C C . ASN A 1 95 ? -1.487 -15.274 -4.826 1.00 90.88 95 ASN A C 1
ATOM 765 O O . ASN A 1 95 ? -1.525 -14.665 -5.898 1.00 90.88 95 ASN A O 1
ATOM 769 N N . SER A 1 96 ? -2.562 -15.866 -4.310 1.00 87.50 96 SER A N 1
ATOM 770 C CA . SER A 1 96 ? -3.910 -15.775 -4.880 1.00 87.50 96 SER A CA 1
ATOM 771 C C . SER A 1 96 ? -4.974 -15.975 -3.799 1.00 87.50 96 SER A C 1
ATOM 773 O O . SER A 1 96 ? -4.672 -16.409 -2.688 1.00 87.50 96 SER A O 1
ATOM 775 N N . MET A 1 97 ? -6.246 -15.771 -4.150 1.00 80.25 97 MET A N 1
ATOM 776 C CA . MET A 1 97 ? -7.392 -16.070 -3.277 1.00 80.25 97 MET A CA 1
ATOM 777 C C . MET A 1 97 ? -7.423 -17.516 -2.740 1.00 80.25 97 MET A C 1
ATOM 779 O O . MET A 1 97 ? -8.085 -17.778 -1.738 1.00 80.25 97 MET A O 1
ATOM 783 N N . HIS A 1 98 ? -6.735 -18.459 -3.394 1.00 81.00 98 HIS A N 1
ATOM 784 C CA . HIS A 1 98 ? -6.725 -19.882 -3.027 1.00 81.00 98 HIS A CA 1
ATOM 785 C C . HIS A 1 98 ? -5.372 -20.378 -2.503 1.00 81.00 98 HIS A C 1
ATOM 787 O O . HIS A 1 98 ? -5.270 -21.520 -2.056 1.00 81.00 98 HIS A O 1
ATOM 793 N N . HIS A 1 99 ? -4.330 -19.549 -2.562 1.00 86.19 99 HIS A N 1
ATOM 794 C CA . HIS A 1 99 ? -2.979 -19.926 -2.169 1.00 86.19 99 HIS A CA 1
ATOM 795 C C . HIS A 1 99 ? -2.268 -18.745 -1.518 1.00 86.19 99 HIS A C 1
ATOM 797 O O . HIS A 1 99 ? -2.086 -17.710 -2.159 1.00 86.19 99 HIS A O 1
ATOM 803 N N . SER A 1 100 ? -1.845 -18.917 -0.262 1.00 86.44 100 SER A N 1
ATOM 804 C CA . SER A 1 100 ? -1.177 -17.861 0.493 1.00 86.44 100 SER A CA 1
ATOM 805 C C . SER A 1 100 ? 0.331 -18.092 0.580 1.00 86.44 100 SER A C 1
ATOM 807 O O . SER A 1 100 ? 0.771 -19.095 1.140 1.00 86.44 100 SER A O 1
ATOM 809 N N . VAL A 1 101 ? 1.117 -17.143 0.070 1.00 90.69 101 VAL A N 1
ATOM 810 C CA . VAL A 1 101 ? 2.568 -17.073 0.284 1.00 90.69 101 VAL A CA 1
ATOM 811 C C . VAL A 1 101 ? 2.833 -16.019 1.348 1.00 90.69 101 VAL A C 1
ATOM 813 O O . VAL A 1 101 ? 2.740 -14.825 1.070 1.00 90.69 101 VAL A O 1
ATOM 816 N N . GLN A 1 102 ? 3.158 -16.458 2.563 1.00 93.94 102 GLN A N 1
ATOM 817 C CA . GLN A 1 102 ? 3.440 -15.579 3.700 1.00 93.94 102 GLN A CA 1
ATOM 818 C C . GLN A 1 102 ? 4.933 -15.579 4.040 1.00 93.94 102 GLN A C 1
ATOM 820 O O . GLN A 1 102 ? 5.634 -16.571 3.836 1.00 93.94 102 GLN A O 1
ATOM 825 N N . LEU A 1 103 ? 5.428 -14.457 4.566 1.00 96.50 103 LEU A N 1
ATOM 826 C CA . LEU A 1 103 ? 6.823 -14.322 4.993 1.00 96.50 103 LEU A CA 1
ATOM 827 C C . LEU A 1 103 ? 7.005 -14.895 6.409 1.00 96.50 103 LEU A C 1
ATOM 829 O O . LEU A 1 103 ? 8.011 -15.536 6.713 1.00 96.50 103 LEU A O 1
ATOM 833 N N . THR A 1 104 ? 6.001 -14.708 7.256 1.00 96.62 104 THR A N 1
ATOM 834 C CA . THR A 1 104 ? 5.904 -15.190 8.639 1.00 96.62 104 THR A CA 1
ATOM 835 C C . THR A 1 104 ? 4.468 -15.627 8.938 1.00 96.62 104 THR A C 1
ATOM 837 O O . THR A 1 104 ? 3.550 -15.274 8.198 1.00 96.62 104 THR A O 1
ATOM 840 N N . GLU A 1 105 ? 4.268 -16.325 10.057 1.00 92.75 105 GLU A N 1
ATOM 841 C CA . GLU A 1 105 ? 2.952 -16.798 10.522 1.00 92.75 105 GLU A CA 1
ATOM 842 C C . GLU A 1 105 ? 1.967 -15.668 10.873 1.00 92.75 105 GLU A C 1
ATOM 844 O O . GLU A 1 105 ? 0.760 -15.889 10.856 1.00 92.75 105 GLU A O 1
ATOM 849 N N . ASN A 1 106 ? 2.464 -14.462 11.180 1.00 92.88 106 ASN A N 1
ATOM 850 C CA . ASN A 1 106 ? 1.625 -13.311 11.536 1.00 92.88 106 ASN A CA 1
ATOM 851 C C . ASN A 1 106 ? 1.533 -12.262 10.415 1.00 92.88 106 ASN A C 1
ATOM 853 O O . ASN A 1 106 ? 0.967 -11.179 10.608 1.00 92.88 106 ASN A O 1
ATOM 857 N N . SER A 1 107 ? 2.078 -12.577 9.237 1.00 97.06 107 SER A N 1
ATOM 858 C CA . SER A 1 107 ? 2.070 -11.683 8.084 1.00 97.06 107 SER A CA 1
ATOM 859 C C . SER A 1 107 ? 1.095 -12.141 7.016 1.00 97.06 107 SER A C 1
ATOM 861 O O . SER A 1 107 ? 0.948 -13.330 6.750 1.00 97.06 107 SER A O 1
ATOM 863 N N . ILE A 1 108 ? 0.465 -11.184 6.345 1.00 97.50 108 ILE A N 1
ATOM 864 C CA . ILE A 1 108 ? -0.564 -11.469 5.349 1.00 97.50 108 ILE A CA 1
ATOM 865 C C . ILE A 1 108 ? -0.180 -10.812 4.035 1.00 97.50 108 ILE A C 1
ATOM 867 O O . ILE A 1 108 ? -0.211 -9.588 3.907 1.00 97.50 108 ILE A O 1
ATOM 871 N N . ASN A 1 109 ? 0.149 -11.640 3.047 1.00 98.31 109 ASN A N 1
ATOM 872 C CA . ASN A 1 109 ? 0.328 -11.182 1.680 1.00 98.31 109 ASN A CA 1
ATOM 873 C C . ASN A 1 109 ? -1.041 -10.923 1.047 1.00 98.31 109 ASN A C 1
ATOM 875 O O . ASN A 1 109 ? -1.845 -11.837 0.853 1.00 98.31 109 ASN A O 1
ATOM 879 N N . LEU A 1 110 ? -1.296 -9.662 0.734 1.00 97.50 110 LEU A N 1
ATOM 880 C CA . LEU A 1 110 ? -2.520 -9.170 0.129 1.00 97.50 110 LEU A CA 1
ATOM 881 C C . LEU A 1 110 ? -2.486 -9.233 -1.400 1.00 97.50 110 LEU A C 1
ATOM 883 O O . LEU A 1 110 ? -3.507 -8.949 -2.010 1.00 97.50 110 LEU A O 1
ATOM 887 N N . HIS A 1 111 ? -1.361 -9.574 -2.043 1.00 97.94 111 HIS A N 1
ATOM 888 C CA . HIS A 1 111 ? -1.290 -9.622 -3.506 1.00 97.94 111 HIS A CA 1
ATOM 889 C C . HIS A 1 111 ? -2.346 -10.573 -4.078 1.00 97.94 111 HIS A C 1
ATOM 891 O O . HIS A 1 111 ? -2.321 -11.764 -3.778 1.00 97.94 111 HIS A O 1
ATOM 897 N N . ARG A 1 112 ? -3.274 -10.051 -4.887 1.00 96.19 112 ARG A N 1
ATOM 898 C CA . ARG A 1 112 ? -4.401 -10.809 -5.456 1.00 96.19 112 ARG A CA 1
ATOM 899 C C . ARG A 1 112 ? -5.251 -11.496 -4.379 1.00 96.19 112 ARG A C 1
ATOM 901 O O . ARG A 1 112 ? -5.735 -12.612 -4.568 1.00 96.19 112 ARG A O 1
ATOM 908 N N . CYS A 1 113 ? -5.413 -10.823 -3.239 1.00 94.56 113 CYS A N 1
ATOM 909 C CA . CYS A 1 113 ? -6.173 -11.317 -2.101 1.00 94.56 113 CYS A CA 1
ATOM 910 C C . CYS A 1 113 ? -7.036 -10.216 -1.461 1.00 94.56 113 CYS A C 1
ATOM 912 O O . CYS A 1 113 ? -6.750 -9.020 -1.583 1.00 94.56 113 CYS A O 1
ATOM 914 N N . ALA A 1 114 ? -8.085 -10.642 -0.756 1.00 95.31 114 ALA A N 1
ATOM 915 C CA . ALA A 1 114 ? -8.935 -9.813 0.086 1.00 95.31 114 ALA A CA 1
ATOM 916 C C . ALA A 1 114 ? -8.854 -10.285 1.547 1.00 95.31 114 ALA A C 1
ATOM 918 O O . ALA A 1 114 ? -8.887 -11.484 1.824 1.00 95.31 114 ALA A O 1
ATOM 919 N N . TYR A 1 115 ? -8.780 -9.345 2.488 1.00 95.81 115 TYR A N 1
ATOM 920 C CA . TYR A 1 115 ? -8.680 -9.618 3.919 1.00 95.81 115 TYR A CA 1
ATOM 921 C C . TYR A 1 115 ? -9.671 -8.769 4.720 1.00 95.81 115 TYR A C 1
ATOM 923 O O . TYR A 1 115 ? -9.705 -7.546 4.591 1.00 95.81 115 TYR A O 1
ATOM 931 N N . HIS A 1 116 ? -10.464 -9.411 5.577 1.00 97.00 116 HIS A N 1
ATOM 932 C CA . HIS A 1 116 ? -11.440 -8.739 6.440 1.00 97.00 116 HIS A CA 1
ATOM 933 C C . HIS A 1 116 ? -10.746 -8.188 7.691 1.00 97.00 116 HIS A C 1
ATOM 935 O O . HIS A 1 116 ? -10.321 -8.951 8.555 1.00 97.00 116 HIS A O 1
ATOM 941 N N . LEU A 1 117 ? -10.635 -6.859 7.803 1.00 96.38 117 LEU A N 1
ATOM 942 C CA . LEU A 1 117 ? -10.090 -6.210 9.007 1.00 96.38 117 LEU A CA 1
ATOM 943 C C . LEU A 1 117 ? -11.126 -6.173 10.136 1.00 96.38 117 LEU A C 1
ATOM 945 O O . LEU A 1 117 ? -10.804 -6.363 11.308 1.00 96.38 117 LEU A O 1
ATOM 949 N N . LYS A 1 118 ? -12.375 -5.872 9.780 1.00 96.19 118 LYS A N 1
ATOM 950 C CA . LYS A 1 118 ? -13.529 -5.756 10.677 1.00 96.19 118 LYS A CA 1
ATOM 951 C C . LYS A 1 118 ? -14.795 -6.120 9.912 1.00 96.19 118 LYS A C 1
ATOM 953 O O . LYS A 1 118 ? -14.779 -6.220 8.686 1.00 96.19 118 LYS A O 1
ATOM 958 N N . ASP A 1 119 ? -15.900 -6.235 10.639 1.00 93.00 119 ASP A N 1
ATOM 959 C CA . ASP A 1 119 ? -17.222 -6.321 10.030 1.00 93.00 119 ASP A CA 1
ATOM 960 C C . ASP A 1 119 ? -17.429 -5.147 9.062 1.00 93.00 119 ASP A C 1
ATOM 962 O O . ASP A 1 119 ? -17.241 -3.976 9.412 1.00 93.00 119 ASP A O 1
ATOM 966 N N . ASN A 1 120 ? -17.793 -5.484 7.825 1.00 96.12 120 ASN A N 1
ATOM 967 C CA . ASN A 1 120 ? -18.002 -4.549 6.722 1.00 96.12 120 ASN A CA 1
ATOM 968 C C . ASN A 1 120 ? -16.772 -3.679 6.368 1.00 96.12 120 ASN A C 1
ATOM 970 O O . ASN A 1 120 ? -16.942 -2.593 5.808 1.00 96.12 120 ASN A O 1
ATOM 974 N N . LEU A 1 121 ? -15.543 -4.124 6.670 1.00 98.12 121 LEU A N 1
ATOM 975 C CA . LEU A 1 121 ? -14.297 -3.484 6.228 1.00 98.12 121 LEU A CA 1
ATOM 976 C C . LEU A 1 121 ? -13.303 -4.509 5.683 1.00 98.12 121 LEU A C 1
ATOM 978 O O . LEU A 1 121 ? -12.752 -5.325 6.427 1.00 98.12 121 LEU A O 1
ATOM 982 N N . VAL A 1 122 ? -13.007 -4.389 4.394 1.00 98.31 122 VAL A N 1
ATOM 983 C CA . VAL A 1 122 ? -12.129 -5.304 3.668 1.00 98.31 122 VAL A CA 1
ATOM 984 C C . VAL A 1 122 ? -10.961 -4.542 3.059 1.00 98.31 122 VAL A C 1
ATOM 986 O O . VAL A 1 122 ? -11.123 -3.454 2.510 1.00 98.31 122 VAL A O 1
ATOM 989 N N . VAL A 1 123 ? -9.773 -5.130 3.141 1.00 98.38 123 VAL A N 1
ATOM 990 C CA . VAL A 1 123 ? -8.584 -4.689 2.413 1.00 98.38 123 VAL A CA 1
ATOM 991 C C . VAL A 1 123 ? -8.392 -5.591 1.206 1.00 98.38 123 VAL A C 1
ATOM 993 O O . VAL A 1 123 ? -8.415 -6.809 1.346 1.00 98.38 123 VAL A O 1
ATOM 996 N N . VAL A 1 124 ? -8.160 -5.003 0.039 1.00 97.94 124 VAL A N 1
ATOM 997 C CA . VAL A 1 124 ? -7.813 -5.717 -1.197 1.00 97.94 124 VAL A CA 1
ATOM 998 C C . VAL A 1 124 ? -6.429 -5.285 -1.659 1.00 97.94 124 VAL A C 1
ATOM 1000 O O . VAL A 1 124 ? -6.107 -4.098 -1.593 1.00 97.94 124 VAL A O 1
ATOM 1003 N N . GLY A 1 125 ? -5.596 -6.226 -2.104 1.00 98.00 125 GLY A N 1
ATOM 1004 C CA . GLY A 1 125 ? -4.207 -5.934 -2.457 1.00 98.00 125 GLY A CA 1
ATOM 1005 C C . GLY A 1 125 ? -3.820 -6.287 -3.888 1.00 98.00 125 GLY A C 1
ATOM 1006 O O . GLY A 1 125 ? -4.058 -7.398 -4.349 1.00 98.00 125 GLY A O 1
ATOM 1007 N N . CYS A 1 126 ? -3.121 -5.387 -4.579 1.00 98.06 126 CYS A N 1
ATOM 1008 C CA . CYS A 1 126 ? -2.446 -5.697 -5.842 1.00 98.06 126 CYS A CA 1
ATOM 1009 C C . CYS A 1 126 ? -1.045 -5.074 -5.872 1.00 98.06 126 CYS A C 1
ATOM 1011 O O . CYS A 1 126 ? -0.862 -3.892 -6.171 1.00 98.06 126 CYS A O 1
ATOM 1013 N N . GLY A 1 127 ? -0.055 -5.885 -5.501 1.00 98.12 127 GLY A N 1
ATOM 1014 C CA . GLY A 1 127 ? 1.363 -5.513 -5.537 1.00 98.12 127 GLY A CA 1
ATOM 1015 C C . GLY A 1 127 ? 1.968 -5.458 -6.938 1.00 98.12 127 GLY A C 1
ATOM 1016 O O . GLY A 1 127 ? 1.344 -5.902 -7.900 1.00 98.12 127 GLY A O 1
ATOM 1017 N N . GLY A 1 128 ? 3.211 -4.984 -7.011 1.00 98.12 128 GLY A N 1
ATOM 1018 C CA . GLY A 1 128 ? 3.990 -4.785 -8.232 1.00 98.12 128 GLY A CA 1
ATOM 1019 C C . GLY A 1 128 ? 3.927 -3.355 -8.758 1.00 98.12 128 GLY A C 1
ATOM 1020 O O . GLY A 1 128 ? 3.323 -2.474 -8.149 1.00 98.12 128 GLY A O 1
ATOM 1021 N N . SER A 1 129 ? 4.575 -3.116 -9.890 1.00 97.69 129 SER A N 1
ATOM 1022 C CA . SER A 1 129 ? 4.525 -1.841 -10.592 1.00 97.69 129 SER A CA 1
ATOM 1023 C C . SER A 1 129 ? 4.357 -2.024 -12.091 1.00 97.69 129 SER A C 1
ATOM 1025 O O . SER A 1 129 ? 4.771 -3.030 -12.671 1.00 97.69 129 SER A O 1
ATOM 1027 N N . VAL A 1 130 ? 3.774 -1.001 -12.704 1.00 97.69 130 VAL A N 1
ATOM 1028 C CA . VAL A 1 130 ? 3.737 -0.798 -14.152 1.00 97.69 130 VAL A CA 1
ATOM 1029 C C . VAL A 1 130 ? 4.958 0.019 -14.596 1.00 97.69 130 VAL A C 1
ATOM 1031 O O . VAL A 1 130 ? 5.621 0.632 -13.750 1.00 97.69 130 VAL A O 1
ATOM 1034 N N . PRO A 1 131 ? 5.290 0.060 -15.899 1.00 96.75 131 PRO A N 1
ATOM 1035 C CA . PRO A 1 131 ? 6.389 0.892 -16.374 1.00 96.75 131 PRO A CA 1
ATOM 1036 C C . PRO A 1 131 ? 6.174 2.386 -16.100 1.00 96.75 131 PRO A C 1
ATOM 1038 O O . PRO A 1 131 ? 5.052 2.892 -16.109 1.00 96.75 131 PRO A O 1
ATOM 1041 N N . GLN A 1 132 ? 7.278 3.105 -15.892 1.00 94.38 132 GLN A N 1
ATOM 1042 C CA . GLN A 1 132 ? 7.280 4.548 -15.646 1.00 94.38 132 GLN A CA 1
ATOM 1043 C C . GLN A 1 132 ? 7.555 5.317 -16.937 1.00 94.38 132 GLN A C 1
ATOM 1045 O O . GLN A 1 132 ? 8.553 5.054 -17.620 1.00 94.38 132 GLN A O 1
ATOM 1050 N N . TYR A 1 133 ? 6.729 6.322 -17.224 1.00 92.00 133 TYR A N 1
ATOM 1051 C CA . TYR A 1 133 ? 6.801 7.096 -18.462 1.00 92.00 133 TYR A CA 1
ATOM 1052 C C . TYR A 1 133 ? 7.023 8.586 -18.203 1.00 92.00 133 TYR A C 1
ATOM 1054 O O . TYR A 1 133 ? 6.370 9.192 -17.357 1.00 92.00 133 TYR A O 1
ATOM 1062 N N . ASP A 1 134 ? 7.901 9.201 -18.992 1.00 90.62 134 ASP A N 1
ATOM 1063 C CA . ASP A 1 134 ? 7.925 10.648 -19.222 1.00 90.62 134 ASP A CA 1
ATOM 1064 C C . ASP A 1 134 ? 7.372 10.898 -20.626 1.00 90.62 134 ASP A C 1
ATOM 1066 O O . ASP A 1 134 ? 8.016 10.590 -21.635 1.00 90.62 134 ASP A O 1
ATOM 1070 N N . LYS A 1 135 ? 6.134 11.397 -20.695 1.00 85.81 135 LYS A N 1
ATOM 1071 C CA . LYS A 1 135 ? 5.343 11.475 -21.933 1.00 85.81 135 LYS A CA 1
ATOM 1072 C C . LYS A 1 135 ? 5.210 10.097 -22.598 1.00 85.81 135 LYS A C 1
ATOM 1074 O O . LYS A 1 135 ? 4.377 9.302 -22.185 1.00 85.81 135 LYS A O 1
ATOM 1079 N N . HIS A 1 136 ? 6.033 9.812 -23.605 1.00 86.00 136 HIS A N 1
ATOM 1080 C CA . HIS A 1 136 ? 6.037 8.553 -24.360 1.00 86.00 136 HIS A CA 1
ATOM 1081 C C . HIS A 1 136 ? 7.336 7.755 -24.184 1.00 86.00 136 HIS A C 1
ATOM 1083 O O . HIS A 1 136 ? 7.508 6.712 -24.808 1.00 86.00 136 HIS A O 1
ATOM 1089 N N . ILE A 1 137 ? 8.262 8.240 -23.353 1.00 88.88 137 ILE A N 1
ATOM 1090 C CA . ILE A 1 137 ? 9.557 7.604 -23.123 1.00 88.88 137 ILE A CA 1
ATOM 1091 C C . ILE A 1 137 ? 9.460 6.763 -21.854 1.00 88.88 137 ILE A C 1
ATOM 1093 O O . ILE A 1 137 ? 9.230 7.293 -20.767 1.00 88.88 137 ILE A O 1
ATOM 1097 N N . CYS A 1 138 ? 9.645 5.451 -21.994 1.00 91.50 138 CYS A N 1
ATOM 1098 C CA . CYS A 1 138 ? 9.753 4.546 -20.856 1.00 91.50 138 CYS A CA 1
ATOM 1099 C C . CYS A 1 138 ? 11.124 4.724 -20.189 1.00 91.50 138 CYS A C 1
ATOM 1101 O O . CYS A 1 138 ? 12.159 4.531 -20.826 1.00 91.50 138 CYS A O 1
ATOM 1103 N N . HIS A 1 139 ? 11.132 5.102 -18.912 1.00 89.56 139 HIS A N 1
ATOM 1104 C CA . HIS A 1 139 ? 12.358 5.301 -18.132 1.00 89.56 139 HIS A CA 1
ATOM 1105 C C . HIS A 1 139 ? 12.716 4.103 -17.261 1.00 89.56 139 HIS A C 1
ATOM 1107 O O . HIS A 1 139 ? 13.892 3.873 -16.978 1.00 89.56 139 HIS A O 1
ATOM 1113 N N . LYS A 1 140 ? 11.706 3.371 -16.794 1.00 91.12 140 LYS A N 1
ATOM 1114 C CA . LYS A 1 140 ? 11.873 2.169 -15.985 1.00 91.12 140 LYS A CA 1
ATOM 1115 C C . LYS A 1 140 ? 10.805 1.166 -16.366 1.00 91.12 140 LYS A C 1
ATOM 1117 O O . LYS A 1 140 ? 9.628 1.517 -16.407 1.00 91.12 140 LYS A O 1
ATOM 1122 N N . VAL A 1 141 ? 11.230 -0.068 -16.598 1.00 94.12 141 VAL A N 1
ATOM 1123 C CA . VAL A 1 141 ? 10.312 -1.196 -16.738 1.00 94.12 141 VAL A CA 1
ATOM 1124 C C . VAL A 1 141 ? 9.591 -1.443 -15.414 1.00 94.12 141 VAL A C 1
ATOM 1126 O O . VAL A 1 141 ? 10.153 -1.197 -14.342 1.00 94.12 141 VAL A O 1
ATOM 1129 N N . GLY A 1 142 ? 8.338 -1.882 -15.502 1.00 95.75 142 GLY A N 1
ATOM 1130 C CA . GLY A 1 142 ? 7.591 -2.360 -14.347 1.00 95.75 142 GLY A CA 1
ATOM 1131 C C . GLY A 1 142 ? 8.030 -3.769 -13.953 1.00 95.75 142 GLY A C 1
ATOM 1132 O O . GLY A 1 142 ? 8.771 -4.432 -14.682 1.00 95.75 142 GLY A O 1
ATOM 1133 N N . TYR A 1 143 ? 7.586 -4.217 -12.782 1.00 97.69 143 TYR A N 1
ATOM 1134 C CA . TYR A 1 143 ? 7.717 -5.610 -12.364 1.00 97.69 143 TYR A CA 1
ATOM 1135 C C . TYR A 1 143 ? 6.598 -5.981 -11.379 1.00 97.69 143 TYR A C 1
ATOM 1137 O O . TYR A 1 143 ? 6.345 -5.217 -10.444 1.00 97.69 143 TYR A O 1
ATOM 1145 N N . PRO A 1 144 ? 5.919 -7.130 -11.542 1.00 97.44 144 PRO A N 1
ATOM 1146 C CA . PRO A 1 144 ? 6.102 -8.146 -12.582 1.00 97.44 144 PRO A CA 1
ATOM 1147 C C . PRO A 1 144 ? 5.425 -7.770 -13.908 1.00 97.44 144 PRO A C 1
ATOM 1149 O O . PRO A 1 144 ? 5.335 -8.599 -14.806 1.00 97.44 144 PRO A O 1
ATOM 1152 N N . TYR A 1 145 ? 4.912 -6.543 -14.024 1.00 97.75 145 TYR A N 1
ATOM 1153 C CA . TYR A 1 145 ? 4.107 -6.124 -15.161 1.00 97.75 145 TYR A CA 1
ATOM 1154 C C . TYR A 1 145 ? 4.927 -5.312 -16.156 1.00 97.75 145 TYR A C 1
ATOM 1156 O O . TYR A 1 145 ? 5.446 -4.239 -15.850 1.00 97.75 145 TYR A O 1
ATOM 1164 N N . GLU A 1 146 ? 4.977 -5.801 -17.385 1.00 96.44 146 GLU A N 1
ATOM 1165 C CA . GLU A 1 146 ? 5.559 -5.098 -18.524 1.00 96.44 146 GLU A CA 1
ATOM 1166 C C . GLU A 1 146 ? 4.614 -4.022 -19.072 1.00 96.44 146 GLU A C 1
ATOM 1168 O O . GLU A 1 146 ? 5.057 -3.111 -19.766 1.00 96.44 146 GLU A O 1
ATOM 1173 N N . THR A 1 147 ? 3.313 -4.120 -18.775 1.00 97.12 147 THR A N 1
ATOM 1174 C CA . THR A 1 147 ? 2.272 -3.191 -19.242 1.00 97.12 147 THR A CA 1
ATOM 1175 C C . THR A 1 147 ? 1.200 -2.956 -18.178 1.00 97.12 147 THR A C 1
ATOM 1177 O O . THR A 1 147 ? 0.985 -3.785 -17.291 1.00 97.12 147 THR A O 1
ATOM 1180 N N . ASP A 1 148 ? 0.487 -1.833 -18.287 1.00 97.56 148 ASP A N 1
ATOM 1181 C CA . ASP A 1 148 ? -0.669 -1.527 -17.432 1.00 97.56 148 ASP A CA 1
ATOM 1182 C C . ASP A 1 148 ? -1.835 -2.504 -17.673 1.00 97.56 148 ASP A C 1
ATOM 1184 O O . ASP A 1 148 ? -2.593 -2.823 -16.762 1.00 97.56 148 ASP A O 1
ATOM 1188 N N . GLU A 1 149 ? -1.940 -3.058 -18.878 1.00 97.94 149 GLU A N 1
ATOM 1189 C CA . GLU A 1 149 ? -2.918 -4.075 -19.255 1.00 97.94 149 GLU A CA 1
ATOM 1190 C C . GLU A 1 149 ? -2.691 -5.398 -18.515 1.00 97.94 149 GLU A C 1
ATOM 1192 O O . GLU A 1 149 ? -3.656 -6.001 -18.047 1.00 97.94 149 GLU A O 1
ATOM 1197 N N . GLN A 1 150 ? -1.440 -5.837 -18.345 1.00 97.88 150 GLN A N 1
ATOM 1198 C CA . GLN A 1 150 ? -1.137 -7.014 -17.519 1.00 97.88 150 GLN A CA 1
ATOM 1199 C C . GLN A 1 150 ? -1.496 -6.762 -16.046 1.00 97.88 150 GLN A C 1
ATOM 1201 O O . GLN A 1 150 ? -2.098 -7.622 -15.403 1.00 97.88 150 GLN A O 1
ATOM 1206 N N . TYR A 1 151 ? -1.198 -5.564 -15.528 1.00 98.25 151 TYR A N 1
ATOM 1207 C CA . TYR A 1 151 ? -1.613 -5.159 -14.181 1.00 98.25 151 TYR A CA 1
ATOM 1208 C C . TYR A 1 151 ? -3.141 -5.170 -14.035 1.00 98.25 151 TYR A C 1
ATOM 1210 O O . TYR A 1 151 ? -3.675 -5.703 -13.060 1.00 98.25 151 TYR A O 1
ATOM 1218 N N . LYS A 1 152 ? -3.858 -4.648 -15.041 1.00 98.12 152 LYS A N 1
ATOM 1219 C CA . LYS A 1 152 ? -5.324 -4.629 -15.095 1.00 98.12 152 LYS A CA 1
ATOM 1220 C C . LYS A 1 152 ? -5.920 -6.027 -14.968 1.00 98.12 152 LYS A C 1
ATOM 1222 O O . LYS A 1 152 ? -6.924 -6.177 -14.279 1.00 98.12 152 LYS A O 1
ATOM 1227 N N . VAL A 1 153 ? -5.333 -7.037 -15.613 1.00 97.44 153 VAL A N 1
ATOM 1228 C CA . VAL A 1 153 ? -5.832 -8.420 -15.533 1.00 97.44 153 VAL A CA 1
ATOM 1229 C C . VAL A 1 153 ? -5.855 -8.896 -14.080 1.00 97.44 153 VAL A C 1
ATOM 1231 O O . VAL A 1 153 ? -6.914 -9.285 -13.597 1.00 97.44 153 VAL A O 1
ATOM 1234 N N . HIS A 1 154 ? -4.740 -8.783 -13.353 1.00 95.75 154 HIS A N 1
ATOM 1235 C CA . HIS A 1 154 ? -4.679 -9.192 -11.943 1.00 95.75 154 HIS A CA 1
ATOM 1236 C C . HIS A 1 154 ? -5.527 -8.307 -11.026 1.00 95.75 154 HIS A C 1
ATOM 1238 O O . HIS A 1 154 ? -6.118 -8.797 -10.065 1.00 95.75 154 HIS A O 1
ATOM 1244 N N . LEU A 1 155 ? -5.629 -7.010 -11.322 1.00 96.94 155 LEU A N 1
ATOM 1245 C CA . LEU A 1 155 ? -6.521 -6.120 -10.588 1.00 96.94 155 LEU A CA 1
ATOM 1246 C C . LEU A 1 155 ? -7.988 -6.552 -10.747 1.00 96.94 155 LEU A C 1
ATOM 1248 O O . LEU A 1 155 ? -8.716 -6.606 -9.762 1.00 96.94 155 LEU A O 1
ATOM 1252 N N . ASN A 1 156 ? -8.407 -6.926 -11.958 1.00 96.81 156 ASN A N 1
ATOM 1253 C CA . ASN A 1 156 ? -9.773 -7.359 -12.253 1.00 96.81 156 ASN A CA 1
ATOM 1254 C C . ASN A 1 156 ? -10.133 -8.721 -11.639 1.00 96.81 156 ASN A C 1
ATOM 1256 O O . ASN A 1 156 ? -11.312 -8.981 -11.422 1.00 96.81 156 ASN A O 1
ATOM 1260 N N . GLU A 1 157 ? -9.163 -9.584 -11.337 1.00 94.62 157 GLU A N 1
ATOM 1261 C CA . GLU A 1 157 ? -9.433 -10.848 -10.634 1.00 94.62 157 GLU A CA 1
ATOM 1262 C C . GLU A 1 157 ? -9.934 -10.630 -9.200 1.00 94.62 157 GLU A C 1
ATOM 1264 O O . GLU A 1 157 ? -10.733 -11.417 -8.697 1.00 94.62 157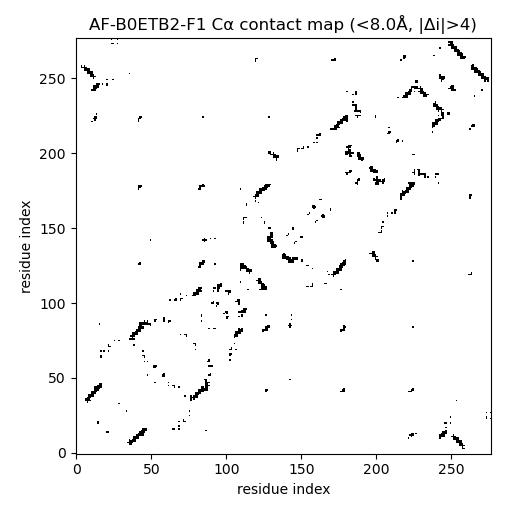 GLU A O 1
ATOM 1269 N N . ILE A 1 158 ? -9.471 -9.564 -8.540 1.00 95.62 158 ILE A N 1
ATOM 1270 C CA . ILE A 1 158 ? -9.885 -9.216 -7.174 1.00 95.62 158 ILE A CA 1
ATOM 1271 C C . ILE A 1 158 ? -10.918 -8.094 -7.128 1.00 95.62 158 ILE A C 1
ATOM 1273 O O . ILE A 1 158 ? -11.688 -8.009 -6.180 1.00 95.62 158 ILE A O 1
ATOM 1277 N N . MET A 1 159 ? -10.932 -7.226 -8.133 1.00 97.19 159 MET A N 1
ATOM 1278 C CA . MET A 1 159 ? -11.772 -6.036 -8.211 1.00 97.19 159 MET A CA 1
ATOM 1279 C C . MET A 1 159 ? -12.389 -5.933 -9.619 1.00 97.19 159 MET A C 1
ATOM 1281 O O . MET A 1 159 ? -12.066 -5.006 -10.365 1.00 97.19 159 MET A O 1
ATOM 1285 N N . PRO A 1 160 ? -13.262 -6.877 -10.018 1.00 96.31 160 PRO A N 1
ATOM 1286 C CA . PRO A 1 160 ? -13.833 -6.924 -11.366 1.00 96.31 160 PRO A CA 1
ATOM 1287 C C . PRO A 1 160 ? -14.656 -5.675 -11.700 1.00 96.31 160 PRO A C 1
ATOM 1289 O O . PRO A 1 160 ? -15.196 -5.004 -10.829 1.00 96.31 160 PRO A O 1
ATOM 1292 N N . GLU A 1 161 ? -14.798 -5.331 -12.975 1.00 94.69 161 GLU A N 1
ATOM 1293 C CA . GLU A 1 161 ? -15.430 -4.059 -13.369 1.00 94.69 161 GLU A CA 1
ATOM 1294 C C . GLU A 1 161 ? -16.907 -3.925 -12.938 1.00 94.69 161 GLU A C 1
ATOM 1296 O O . GLU A 1 161 ? -17.412 -2.808 -12.828 1.00 94.69 161 GLU A O 1
ATOM 1301 N N . ASP A 1 162 ? -17.588 -5.035 -12.644 1.00 94.69 162 ASP A N 1
ATOM 1302 C CA . ASP A 1 162 ? -18.991 -5.071 -12.216 1.00 94.69 162 ASP A CA 1
ATOM 1303 C C . ASP A 1 162 ? -19.215 -4.763 -10.720 1.00 94.69 162 ASP A C 1
ATOM 1305 O O . ASP A 1 162 ? -20.359 -4.644 -10.278 1.00 94.69 162 ASP A O 1
ATOM 1309 N N . GLY A 1 163 ? -18.145 -4.610 -9.932 1.00 93.94 163 GLY A N 1
ATOM 1310 C CA . GLY A 1 163 ? -18.229 -4.349 -8.494 1.00 93.94 163 GLY A CA 1
ATOM 1311 C C . GLY A 1 163 ? -18.158 -5.589 -7.598 1.00 93.94 163 GLY A C 1
ATOM 1312 O O . GLY A 1 163 ? -18.158 -5.447 -6.368 1.00 93.94 163 GLY A O 1
ATOM 1313 N N . SER A 1 164 ? -18.123 -6.798 -8.163 1.00 93.69 164 SER A N 1
ATOM 1314 C CA . SER A 1 164 ? -18.193 -8.057 -7.414 1.00 93.69 164 SER A CA 1
ATOM 1315 C C . SER A 1 164 ? -16.836 -8.483 -6.835 1.00 93.69 164 SER A C 1
ATOM 1317 O O . SER A 1 164 ? -16.181 -9.408 -7.296 1.00 93.69 164 SER A O 1
ATOM 1319 N N . VAL A 1 165 ? -16.394 -7.819 -5.767 1.00 94.19 165 VAL A N 1
ATOM 1320 C CA . VAL A 1 165 ? -15.165 -8.219 -5.054 1.00 94.19 165 VAL A CA 1
ATOM 1321 C C . VAL A 1 165 ? -15.396 -9.573 -4.365 1.00 94.19 165 VAL A C 1
ATOM 1323 O O . VAL 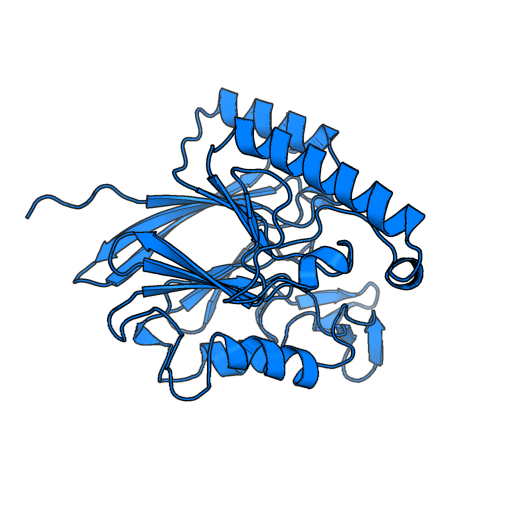A 1 165 ? -16.300 -9.658 -3.516 1.00 94.19 165 VAL A O 1
ATOM 1326 N N . PRO A 1 166 ? -14.610 -10.623 -4.682 1.00 90.56 166 PRO A N 1
ATOM 1327 C CA . PRO A 1 166 ? -14.763 -11.941 -4.077 1.00 90.56 166 PRO A CA 1
ATOM 1328 C C . PRO A 1 166 ? -14.727 -11.870 -2.549 1.00 90.56 166 PRO A C 1
ATOM 1330 O O . PRO A 1 166 ? -13.995 -11.066 -1.988 1.00 90.56 166 PRO A O 1
ATOM 1333 N N . THR A 1 167 ? -15.527 -12.716 -1.890 1.00 90.12 167 THR A N 1
ATOM 1334 C CA . THR A 1 167 ? -15.642 -12.815 -0.418 1.00 90.12 167 THR A CA 1
ATOM 1335 C C . THR A 1 167 ? -16.125 -11.550 0.308 1.00 90.12 167 THR A C 1
ATOM 1337 O O . THR A 1 167 ? -16.081 -11.504 1.539 1.00 90.12 167 THR A O 1
ATOM 1340 N N . THR A 1 168 ? -16.656 -10.556 -0.414 1.00 94.88 168 THR A N 1
ATOM 1341 C CA . THR A 1 168 ? -17.232 -9.330 0.169 1.00 94.88 168 THR A CA 1
ATOM 1342 C C . THR A 1 168 ? -18.727 -9.195 -0.105 1.00 94.88 168 THR A C 1
ATOM 1344 O O . THR A 1 168 ? -19.280 -9.797 -1.029 1.00 94.88 168 THR A O 1
ATOM 1347 N N . LYS A 1 169 ? -19.389 -8.347 0.679 1.00 94.69 169 LYS A N 1
ATOM 1348 C CA . LYS A 1 169 ? -20.741 -7.849 0.421 1.00 94.69 169 LYS A CA 1
ATOM 1349 C C . LYS A 1 169 ? -20.666 -6.481 -0.250 1.00 94.69 169 LYS A C 1
ATOM 1351 O O . LYS A 1 169 ? -19.739 -5.704 -0.030 1.00 94.69 169 LYS A O 1
ATOM 1356 N N . ILE A 1 170 ? -21.709 -6.123 -0.999 1.00 93.25 170 ILE A N 1
ATOM 1357 C CA . ILE A 1 170 ? -21.823 -4.794 -1.629 1.00 93.25 170 ILE A CA 1
ATOM 1358 C C . ILE A 1 170 ? -21.838 -3.641 -0.608 1.00 93.25 170 ILE A C 1
ATOM 1360 O O . ILE A 1 170 ? -21.525 -2.503 -0.947 1.00 93.25 170 ILE A O 1
ATOM 1364 N N . THR A 1 171 ? -22.198 -3.938 0.642 1.00 93.81 171 THR A N 1
ATOM 1365 C CA . THR A 1 171 ? -22.208 -3.001 1.772 1.00 93.81 171 THR A CA 1
ATOM 1366 C C . THR A 1 171 ? -20.845 -2.831 2.431 1.00 93.81 171 THR A C 1
ATOM 1368 O O . THR A 1 171 ? -20.689 -1.930 3.249 1.00 93.81 171 THR A O 1
ATOM 1371 N N . ASP A 1 172 ? -19.873 -3.685 2.111 1.00 97.50 172 ASP A N 1
ATOM 1372 C CA . ASP A 1 172 ? -18.554 -3.612 2.724 1.00 97.50 172 ASP A CA 1
ATOM 1373 C C . ASP A 1 172 ? -17.802 -2.388 2.206 1.00 97.50 172 ASP A C 1
ATOM 1375 O O . ASP A 1 172 ? -17.801 -2.083 1.005 1.00 97.50 172 ASP A O 1
ATOM 1379 N N . SER A 1 173 ? -17.137 -1.714 3.138 1.00 98.12 173 SER A N 1
ATOM 1380 C CA . SER A 1 173 ? -16.163 -0.672 2.859 1.00 98.12 173 SER A CA 1
ATOM 1381 C C . SER A 1 173 ? -14.832 -1.296 2.441 1.00 98.12 173 SER A C 1
ATOM 1383 O O . SER A 1 173 ? -14.435 -2.333 2.971 1.00 98.12 173 SER A O 1
ATOM 1385 N N . LEU A 1 174 ? -14.143 -0.669 1.490 1.00 98.56 174 LEU A N 1
ATOM 1386 C CA . LEU A 1 174 ? -12.964 -1.225 0.830 1.00 98.56 174 LEU A CA 1
ATOM 1387 C C . LEU A 1 174 ? -11.752 -0.305 0.986 1.00 98.56 174 LEU A C 1
ATOM 1389 O O . LEU A 1 174 ? -11.817 0.880 0.653 1.00 98.56 174 LEU A O 1
ATOM 1393 N N . ILE A 1 175 ? -10.626 -0.861 1.420 1.00 98.81 175 ILE A N 1
ATOM 1394 C CA . ILE A 1 175 ? -9.307 -0.227 1.336 1.00 98.81 175 ILE A CA 1
ATOM 1395 C C . ILE A 1 175 ? -8.525 -0.930 0.231 1.00 98.81 175 ILE A C 1
ATOM 1397 O O . ILE A 1 175 ? -8.335 -2.143 0.289 1.00 98.81 175 ILE A O 1
ATOM 1401 N N . ILE A 1 176 ? -8.056 -0.180 -0.763 1.00 98.75 176 ILE A N 1
ATOM 1402 C CA . ILE A 1 176 ? -7.173 -0.727 -1.796 1.00 98.75 176 ILE A CA 1
ATOM 1403 C C . ILE A 1 176 ? -5.723 -0.515 -1.357 1.00 98.75 176 ILE A C 1
ATOM 1405 O O . ILE A 1 176 ? -5.345 0.604 -1.023 1.00 98.75 176 ILE A O 1
ATOM 1409 N N . VAL A 1 177 ? -4.907 -1.568 -1.388 1.00 98.88 177 VAL A N 1
ATOM 1410 C CA . VAL A 1 177 ? -3.465 -1.525 -1.114 1.00 98.88 177 VAL A CA 1
ATOM 1411 C C . VAL A 1 177 ? -2.711 -1.937 -2.369 1.00 98.88 177 VAL A C 1
ATOM 1413 O O . VAL A 1 177 ? -2.906 -3.019 -2.915 1.00 98.88 177 VAL A O 1
ATOM 1416 N N . THR A 1 178 ? -1.830 -1.075 -2.846 1.00 98.75 178 THR A N 1
ATOM 1417 C CA . THR A 1 178 ? -1.041 -1.303 -4.064 1.00 98.75 178 THR A CA 1
ATOM 1418 C C . THR A 1 178 ? 0.390 -0.872 -3.826 1.00 98.75 178 THR A C 1
ATOM 1420 O O . THR A 1 178 ? 0.665 -0.199 -2.841 1.00 98.75 178 THR A O 1
ATOM 1423 N N . HIS A 1 179 ? 1.326 -1.271 -4.683 1.00 98.56 179 HIS A N 1
ATOM 1424 C CA . HIS A 1 179 ? 2.659 -0.679 -4.624 1.00 98.56 179 HIS A CA 1
ATOM 1425 C C . HIS A 1 179 ? 2.732 0.564 -5.521 1.00 98.56 179 HIS A C 1
ATOM 1427 O O . HIS A 1 179 ? 3.019 1.648 -5.021 1.00 98.56 179 HIS A O 1
ATOM 1433 N N . ASN A 1 180 ? 2.366 0.475 -6.803 1.00 97.31 180 ASN A N 1
ATOM 1434 C CA . ASN A 1 180 ? 2.208 1.666 -7.643 1.00 97.31 180 ASN A CA 1
ATOM 1435 C C . ASN A 1 180 ? 0.912 2.433 -7.324 1.00 97.31 180 ASN A C 1
ATOM 1437 O O . ASN A 1 180 ? -0.140 1.838 -7.123 1.00 97.31 180 ASN A O 1
ATOM 1441 N N . GLY A 1 181 ? 0.963 3.766 -7.350 1.00 97.75 181 GLY A N 1
ATOM 1442 C CA . GLY A 1 181 ? -0.237 4.594 -7.196 1.00 97.75 181 GLY A CA 1
ATOM 1443 C C . GLY A 1 181 ? -1.116 4.635 -8.452 1.00 97.75 181 GLY A C 1
ATOM 1444 O O . GLY A 1 181 ? -0.762 4.058 -9.486 1.00 97.75 181 GLY A O 1
ATOM 1445 N N . PRO A 1 182 ? -2.268 5.323 -8.399 1.00 97.69 182 PRO A N 1
ATOM 1446 C CA . PRO A 1 182 ? -3.073 5.607 -9.582 1.00 97.69 182 PRO A CA 1
ATOM 1447 C C . PRO A 1 182 ? -2.418 6.688 -10.443 1.00 97.69 182 PRO A C 1
ATOM 1449 O O . PRO A 1 182 ? -1.864 7.667 -9.938 1.00 97.69 182 PRO A O 1
ATOM 1452 N N . SER A 1 183 ? -2.500 6.527 -11.760 1.00 95.75 183 SER A N 1
ATOM 1453 C CA . SER A 1 183 ? -2.026 7.523 -12.716 1.00 95.75 183 SER A CA 1
ATOM 1454 C C . SER A 1 183 ? -2.689 8.887 -12.480 1.00 95.75 183 SER A C 1
ATOM 1456 O O . SER A 1 183 ? -3.860 8.973 -12.102 1.00 95.75 183 SER A O 1
ATOM 1458 N N . CYS A 1 184 ? -1.917 9.955 -12.689 1.00 89.75 184 CYS A N 1
ATOM 1459 C CA . CYS A 1 184 ? -2.337 11.358 -12.545 1.00 89.75 184 CYS A CA 1
ATOM 1460 C C . CYS A 1 184 ? -2.632 11.796 -11.101 1.00 89.75 184 CYS A C 1
ATOM 1462 O O . CYS A 1 184 ? -2.941 12.966 -10.875 1.00 89.75 184 CYS A O 1
ATOM 1464 N N . SER A 1 185 ? -2.474 10.910 -10.115 1.00 94.12 185 SER A N 1
ATOM 1465 C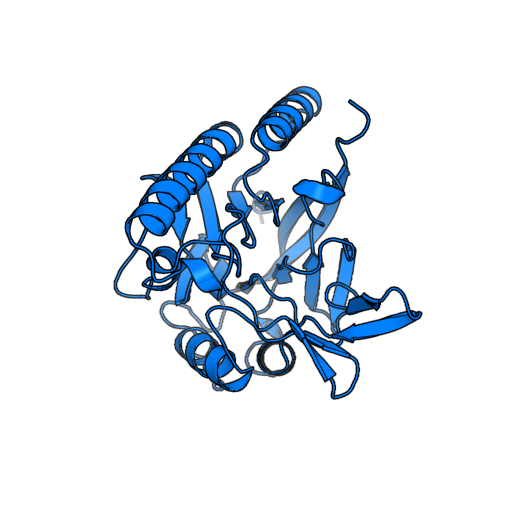 CA . SER A 1 185 ? -2.437 11.313 -8.713 1.00 94.12 185 SER A CA 1
ATOM 1466 C C . SER A 1 185 ? -1.121 12.012 -8.401 1.00 94.12 185 SER A C 1
ATOM 1468 O O . SER A 1 185 ? -0.056 11.483 -8.708 1.00 94.12 185 SER A O 1
ATOM 1470 N N . HIS A 1 186 ? -1.172 13.154 -7.713 1.00 93.81 186 HIS A N 1
ATOM 1471 C CA . HIS A 1 186 ? 0.024 13.883 -7.274 1.00 93.81 186 HIS A CA 1
ATOM 1472 C C . HIS A 1 186 ? 0.972 13.019 -6.430 1.00 93.81 186 HIS A C 1
ATOM 1474 O O . HIS A 1 186 ? 2.187 13.174 -6.518 1.00 93.81 186 HIS A O 1
ATOM 1480 N N . THR A 1 187 ? 0.432 12.064 -5.670 1.00 95.69 187 THR A N 1
ATOM 1481 C CA . THR A 1 187 ? 1.214 11.116 -4.865 1.00 95.69 187 THR A CA 1
ATOM 1482 C C . THR A 1 187 ? 1.952 10.066 -5.706 1.00 95.69 187 THR A C 1
ATOM 1484 O O . THR A 1 187 ? 2.812 9.371 -5.171 1.00 95.69 187 THR A O 1
ATOM 1487 N N . ALA A 1 188 ? 1.650 9.965 -7.008 1.00 95.56 188 ALA A N 1
ATOM 1488 C CA . ALA A 1 188 ? 2.225 9.028 -7.981 1.00 95.56 188 ALA A CA 1
ATOM 1489 C C . ALA A 1 188 ? 2.967 9.721 -9.151 1.00 95.56 188 ALA A C 1
ATOM 1491 O O . ALA A 1 188 ? 3.310 9.086 -10.157 1.00 95.56 188 ALA A O 1
ATOM 1492 N N . LEU A 1 189 ? 3.215 11.030 -9.037 1.00 93.19 189 LEU A N 1
ATOM 1493 C CA . LEU A 1 189 ? 4.016 11.804 -9.987 1.00 93.19 189 LEU A CA 1
ATOM 1494 C C . LEU A 1 189 ? 5.416 12.032 -9.433 1.00 93.19 189 LEU A C 1
ATOM 1496 O O . LEU A 1 189 ? 5.573 12.331 -8.254 1.00 93.19 189 LEU A O 1
ATOM 1500 N N . LYS A 1 190 ? 6.432 11.967 -10.292 1.00 89.69 190 LYS A N 1
ATOM 1501 C CA . LYS A 1 190 ? 7.820 12.271 -9.932 1.00 89.69 190 LYS A CA 1
ATOM 1502 C C . LYS A 1 190 ? 8.389 13.338 -10.856 1.00 89.69 190 LYS A C 1
ATOM 1504 O O . LYS A 1 190 ? 8.239 13.247 -12.068 1.00 89.69 190 LYS A O 1
ATOM 1509 N N . PHE A 1 191 ? 9.113 14.311 -10.313 1.00 84.88 191 PHE A N 1
ATOM 1510 C CA . PHE A 1 191 ? 9.883 15.238 -11.141 1.00 84.88 191 PHE A CA 1
ATOM 1511 C C . PHE A 1 191 ? 11.216 14.605 -11.545 1.00 84.88 191 PHE A C 1
ATOM 1513 O O . PHE A 1 191 ? 11.981 14.124 -10.706 1.00 84.88 191 PHE A O 1
ATOM 1520 N N . SER A 1 192 ? 11.493 14.584 -12.845 1.00 75.25 192 SER A N 1
ATOM 1521 C CA . SER A 1 192 ? 12.789 14.174 -13.373 1.00 75.25 192 SER A CA 1
ATOM 1522 C C . SER A 1 192 ? 13.829 15.285 -13.175 1.00 75.25 192 SER A C 1
ATOM 1524 O O . SER A 1 192 ? 13.493 16.456 -12.980 1.00 75.25 192 SER A O 1
ATOM 1526 N N . HIS A 1 193 ? 15.114 14.943 -13.302 1.00 71.06 193 HIS A N 1
ATOM 1527 C CA . HIS A 1 193 ? 16.203 15.928 -13.289 1.00 71.06 193 HIS A CA 1
ATOM 1528 C C . HIS A 1 193 ? 16.061 17.001 -14.383 1.00 71.06 193 HIS A C 1
ATOM 1530 O O . HIS A 1 193 ? 16.537 18.121 -14.211 1.00 71.06 193 HIS A O 1
ATOM 1536 N N . ASN A 1 194 ? 15.339 16.695 -15.465 1.00 76.12 194 ASN A N 1
ATOM 1537 C CA . ASN A 1 194 ? 15.069 17.618 -16.567 1.00 76.12 194 ASN A CA 1
ATOM 1538 C C . ASN A 1 194 ? 13.800 18.459 -16.344 1.00 76.12 194 ASN A C 1
ATOM 1540 O O . ASN A 1 194 ? 13.307 19.081 -17.283 1.00 76.12 194 ASN A O 1
ATOM 1544 N N . LYS A 1 195 ? 13.256 18.478 -15.116 1.00 78.62 195 LYS A N 1
ATOM 1545 C CA . LYS A 1 195 ? 12.003 19.162 -14.742 1.00 78.62 195 LYS A CA 1
ATOM 1546 C C . LYS A 1 195 ? 10.765 18.666 -15.500 1.00 78.62 195 LYS A C 1
ATOM 1548 O O . LYS A 1 195 ? 9.738 19.341 -15.497 1.00 78.62 195 LYS A O 1
ATOM 1553 N N . SER A 1 196 ? 10.838 17.502 -16.142 1.00 85.69 196 SER A N 1
ATOM 1554 C CA . SER A 1 196 ? 9.661 16.834 -16.693 1.00 85.69 196 SER A CA 1
ATOM 1555 C C . SER A 1 196 ? 8.939 16.038 -15.608 1.00 85.69 196 SER A C 1
ATOM 1557 O O . SER A 1 196 ? 9.537 15.634 -14.608 1.00 85.69 196 SER A O 1
ATOM 1559 N N . VAL A 1 197 ? 7.637 15.843 -15.795 1.00 88.69 197 VAL A N 1
ATOM 1560 C CA . VAL A 1 197 ? 6.803 15.053 -14.890 1.00 88.69 197 VAL A CA 1
ATOM 1561 C C . VAL A 1 197 ? 6.770 13.620 -15.403 1.00 88.69 197 VAL A C 1
ATOM 1563 O O . VAL A 1 197 ? 6.287 13.355 -16.500 1.00 88.69 197 VAL A O 1
ATOM 1566 N N . MET A 1 198 ? 7.285 12.704 -14.596 1.00 91.62 198 MET A N 1
ATOM 1567 C CA . MET A 1 198 ? 7.237 11.271 -14.825 1.00 91.62 198 MET A CA 1
ATOM 1568 C C . MET A 1 198 ? 5.988 10.695 -14.159 1.00 91.62 198 MET A C 1
ATOM 1570 O O . MET A 1 198 ? 5.778 10.863 -12.954 1.00 91.62 198 MET A O 1
ATOM 1574 N N . GLN A 1 199 ? 5.176 10.006 -14.953 1.00 93.81 199 GLN A N 1
ATOM 1575 C CA . GLN A 1 199 ? 4.072 9.187 -14.481 1.00 93.81 199 GLN A CA 1
ATOM 1576 C C . GLN A 1 199 ? 4.629 7.860 -13.974 1.00 93.81 199 GLN A C 1
ATOM 1578 O O . GLN A 1 199 ? 5.323 7.154 -14.707 1.00 93.81 199 GLN A O 1
ATOM 1583 N N . THR A 1 200 ? 4.298 7.513 -12.734 1.00 95.12 200 THR A N 1
ATOM 1584 C CA . THR A 1 200 ? 4.695 6.227 -12.136 1.00 95.12 200 THR A CA 1
ATOM 1585 C C . THR A 1 200 ? 3.500 5.393 -11.672 1.00 95.12 200 THR A C 1
ATOM 1587 O O . THR A 1 200 ? 3.673 4.290 -11.159 1.00 95.12 200 THR A O 1
ATOM 1590 N N . GLY A 1 201 ? 2.284 5.922 -11.846 1.00 96.56 201 GLY A N 1
ATOM 1591 C CA . GLY A 1 201 ? 1.043 5.249 -11.489 1.00 96.56 201 GLY A CA 1
ATOM 1592 C C . GLY A 1 201 ? 0.366 4.507 -12.645 1.00 96.56 201 GLY A C 1
ATOM 1593 O O . GLY A 1 201 ? 0.655 4.748 -13.815 1.00 96.56 201 GLY A O 1
ATOM 1594 N N . SER A 1 202 ? -0.585 3.645 -12.289 1.00 98.00 202 SER A N 1
ATOM 1595 C CA . SER A 1 202 ? -1.378 2.805 -13.195 1.00 98.00 202 SER A CA 1
ATOM 1596 C C . SER A 1 202 ? -2.656 3.502 -13.658 1.00 98.00 202 SER A C 1
ATOM 1598 O O . SER A 1 202 ? -3.405 4.057 -12.848 1.00 98.00 202 SER A O 1
ATOM 1600 N N . THR A 1 203 ? -2.940 3.443 -14.959 1.00 97.75 203 THR A N 1
ATOM 1601 C CA . THR A 1 203 ? -4.196 3.951 -15.529 1.00 97.75 203 THR A CA 1
ATOM 1602 C C . THR A 1 203 ? -5.360 3.009 -15.252 1.00 97.75 203 THR A C 1
ATOM 1604 O O . THR A 1 203 ? -6.472 3.477 -14.998 1.00 97.75 203 THR A O 1
ATOM 1607 N N . ALA A 1 204 ? -5.119 1.701 -15.216 1.00 98.25 204 ALA A N 1
ATOM 1608 C CA . ALA A 1 204 ? -6.082 0.708 -14.769 1.00 98.25 204 ALA A CA 1
ATOM 1609 C C . ALA A 1 204 ? -6.559 0.991 -13.336 1.00 98.25 204 ALA A C 1
ATOM 1611 O O . ALA A 1 204 ? -7.764 0.985 -13.087 1.00 98.25 204 ALA A O 1
ATOM 1612 N N . LEU A 1 205 ? -5.644 1.331 -12.421 1.00 98.12 205 LEU A N 1
ATOM 1613 C CA . LEU A 1 205 ? -6.003 1.695 -11.049 1.00 98.12 205 LEU A CA 1
ATOM 1614 C C . LEU A 1 205 ? -6.812 3.000 -10.981 1.00 98.12 205 LEU A C 1
ATOM 1616 O O . LEU A 1 205 ? -7.803 3.050 -10.257 1.00 98.12 205 LEU A O 1
ATOM 1620 N N . SER A 1 206 ? -6.456 4.033 -11.755 1.00 97.56 206 SER A N 1
ATOM 1621 C CA . SER A 1 206 ? -7.265 5.265 -11.828 1.00 97.56 206 SER A CA 1
ATOM 1622 C C . SER A 1 206 ? -8.696 4.975 -12.287 1.00 97.56 206 SER A C 1
ATOM 1624 O O . SER A 1 206 ? -9.649 5.369 -11.620 1.00 97.56 206 SER A O 1
ATOM 1626 N N . LYS A 1 207 ? -8.852 4.201 -13.369 1.00 97.31 207 LYS A N 1
ATOM 1627 C CA . LYS A 1 207 ? -10.169 3.806 -13.896 1.00 97.31 207 LYS A CA 1
ATOM 1628 C C . LYS A 1 207 ? -10.976 2.986 -12.887 1.00 97.31 207 LYS A C 1
ATOM 1630 O O . LYS A 1 207 ? -12.192 3.139 -12.811 1.00 97.31 207 LYS A O 1
ATOM 1635 N N . LEU A 1 208 ? -10.318 2.129 -12.104 1.00 97.19 208 LEU A N 1
ATOM 1636 C CA . LEU A 1 208 ? -10.974 1.365 -11.043 1.00 97.19 208 LEU A CA 1
ATOM 1637 C C . LEU A 1 208 ? -11.531 2.283 -9.945 1.00 97.19 208 LEU A C 1
ATOM 1639 O O . LEU A 1 208 ? -12.661 2.091 -9.502 1.00 97.19 208 LEU A O 1
ATOM 1643 N N . ILE A 1 209 ? -10.759 3.285 -9.518 1.00 96.62 209 ILE A N 1
ATOM 1644 C CA . ILE A 1 209 ? -11.170 4.258 -8.490 1.00 96.62 209 ILE A CA 1
ATOM 1645 C C . ILE A 1 209 ? -12.357 5.101 -8.976 1.00 96.62 209 ILE A C 1
ATOM 1647 O O . ILE A 1 209 ? -13.269 5.399 -8.203 1.00 96.62 209 ILE A O 1
ATOM 1651 N N . GLU A 1 210 ? -12.368 5.448 -10.263 1.00 96.06 210 GLU A N 1
ATOM 1652 C CA . GLU A 1 210 ? -13.453 6.186 -10.919 1.00 96.06 210 GLU A CA 1
ATOM 1653 C C . GLU A 1 210 ? -14.714 5.338 -11.151 1.00 96.06 210 GLU A C 1
ATOM 1655 O O . GLU A 1 210 ? -15.792 5.888 -11.396 1.00 96.06 210 GLU A O 1
ATOM 1660 N N . ASN A 1 211 ? -14.616 4.007 -11.054 1.00 96.12 211 ASN A N 1
ATOM 1661 C CA . ASN A 1 211 ? -15.728 3.110 -11.334 1.00 96.12 211 ASN A CA 1
ATOM 1662 C C . ASN A 1 211 ? -16.890 3.340 -10.335 1.00 96.12 211 ASN A C 1
ATOM 1664 O O . ASN A 1 211 ? -16.725 3.154 -9.118 1.00 96.12 211 ASN A O 1
ATOM 1668 N N . PRO A 1 212 ? -18.103 3.681 -10.820 1.00 95.38 212 PRO A N 1
ATOM 1669 C CA . PRO A 1 212 ? -19.266 3.924 -9.969 1.00 95.38 212 PRO A CA 1
ATOM 1670 C C . PRO A 1 212 ? -19.634 2.761 -9.039 1.00 95.38 212 PRO A C 1
ATOM 1672 O O . PRO A 1 212 ? -20.177 3.009 -7.959 1.00 95.38 212 PRO A O 1
ATOM 1675 N N . ALA A 1 213 ? -19.323 1.517 -9.422 1.00 95.12 213 ALA A N 1
ATOM 1676 C CA . ALA A 1 213 ? -19.578 0.326 -8.614 1.00 95.12 213 ALA A CA 1
ATOM 1677 C C . ALA A 1 213 ? -18.755 0.308 -7.309 1.00 95.12 213 ALA A C 1
ATOM 1679 O O . ALA A 1 213 ? -19.196 -0.245 -6.299 1.00 95.12 213 ALA A O 1
ATOM 1680 N N . TYR A 1 214 ? -17.590 0.966 -7.301 1.00 95.62 214 TYR A N 1
ATOM 1681 C CA . TYR A 1 214 ? -16.677 1.015 -6.156 1.00 95.62 214 TYR A CA 1
ATOM 1682 C C . TYR A 1 214 ? -16.722 2.324 -5.390 1.00 95.62 214 TYR A C 1
ATOM 1684 O O . TYR A 1 214 ? -16.577 2.325 -4.168 1.00 95.62 214 TYR A O 1
ATOM 1692 N N . LYS A 1 215 ? -16.980 3.437 -6.074 1.00 92.25 215 LYS A N 1
ATOM 1693 C CA . LYS A 1 215 ? -16.841 4.795 -5.536 1.00 92.25 215 LYS A CA 1
ATOM 1694 C C . LYS A 1 215 ? -17.471 5.027 -4.156 1.00 92.25 215 LYS A C 1
ATOM 1696 O O . LYS A 1 215 ? -16.914 5.749 -3.336 1.00 92.25 215 LYS A O 1
ATOM 1701 N N . ARG A 1 216 ? -18.627 4.416 -3.867 1.00 91.81 216 ARG A N 1
ATOM 1702 C CA . ARG A 1 216 ? -19.305 4.553 -2.559 1.00 91.81 216 ARG A CA 1
ATOM 1703 C C . ARG A 1 216 ? -18.718 3.661 -1.461 1.00 91.81 216 ARG A C 1
ATOM 1705 O O . ARG A 1 216 ? -18.791 4.031 -0.290 1.00 91.81 216 ARG A O 1
ATOM 1712 N N . ARG A 1 217 ? -18.139 2.527 -1.853 1.00 95.88 217 ARG A N 1
ATOM 1713 C CA . ARG A 1 217 ? -17.541 1.512 -0.978 1.00 95.88 217 ARG A CA 1
ATOM 1714 C C . ARG A 1 217 ? -16.106 1.857 -0.602 1.00 95.88 217 ARG A C 1
ATOM 1716 O O . ARG A 1 217 ? -15.652 1.462 0.462 1.00 95.88 217 ARG A O 1
ATOM 1723 N N . LEU A 1 218 ? -15.393 2.610 -1.437 1.00 97.94 218 LEU A N 1
ATOM 1724 C CA . LEU A 1 218 ? -13.998 2.952 -1.175 1.00 97.94 218 LEU A CA 1
ATOM 1725 C C . LEU A 1 218 ? -13.850 3.839 0.074 1.00 97.94 218 LEU A C 1
ATOM 1727 O O . LEU A 1 218 ? -14.501 4.879 0.232 1.00 97.94 218 LEU A O 1
ATOM 1731 N N . THR A 1 219 ? -12.980 3.388 0.973 1.00 98.38 219 THR A N 1
ATOM 1732 C CA . THR A 1 219 ? -12.528 4.097 2.171 1.00 98.38 219 THR A CA 1
ATOM 1733 C C . THR A 1 219 ? -11.283 4.915 1.862 1.00 98.38 219 THR A C 1
ATOM 1735 O O . THR A 1 219 ? -11.244 6.090 2.218 1.00 98.38 219 THR A O 1
ATOM 1738 N N . CYS A 1 220 ? -10.290 4.307 1.210 1.00 98.69 220 CYS A N 1
ATOM 1739 C CA . CYS A 1 220 ? -9.071 4.952 0.722 1.00 98.69 220 CYS A CA 1
ATOM 1740 C C . CYS A 1 220 ? -8.284 4.021 -0.219 1.00 98.69 220 CYS A C 1
ATOM 1742 O O . CYS A 1 220 ? -8.584 2.829 -0.340 1.00 98.69 220 CYS A O 1
ATOM 1744 N N . VAL A 1 221 ? -7.260 4.583 -0.861 1.00 98.69 221 VAL A N 1
ATOM 1745 C CA . VAL A 1 221 ? -6.233 3.867 -1.624 1.00 98.69 221 VAL A CA 1
ATOM 1746 C C . VAL A 1 221 ? -4.875 4.147 -0.992 1.00 98.69 221 VAL A C 1
ATOM 1748 O O . VAL A 1 221 ? -4.496 5.305 -0.827 1.00 98.69 221 VAL A O 1
ATOM 1751 N N . LEU A 1 222 ? -4.149 3.092 -0.642 1.00 98.81 222 LEU A N 1
ATOM 1752 C CA . LEU A 1 222 ? -2.815 3.132 -0.052 1.00 98.81 222 LEU A CA 1
ATOM 1753 C C . LEU A 1 222 ? -1.800 2.649 -1.086 1.00 98.81 222 LEU A C 1
ATOM 1755 O O . LEU A 1 222 ? -2.017 1.612 -1.723 1.00 98.81 222 LEU A O 1
ATOM 1759 N N . HIS A 1 223 ? -0.708 3.393 -1.264 1.00 98.75 223 HIS A N 1
ATOM 1760 C CA . HIS A 1 223 ? 0.348 2.990 -2.187 1.00 98.75 223 HIS A CA 1
ATOM 1761 C C . HIS A 1 223 ? 1.754 3.470 -1.795 1.00 98.75 223 HIS A C 1
ATOM 1763 O O . HIS A 1 223 ? 1.911 4.290 -0.892 1.00 98.75 223 HIS A O 1
ATOM 1769 N N . GLY A 1 224 ? 2.770 2.958 -2.500 1.00 97.38 224 GLY A N 1
ATOM 1770 C CA . GLY A 1 224 ? 4.183 3.334 -2.384 1.00 97.38 224 GLY A CA 1
ATOM 1771 C C . GLY A 1 224 ? 4.797 3.718 -3.737 1.00 97.38 224 GLY A C 1
ATOM 1772 O O . GLY A 1 224 ? 4.190 4.494 -4.489 1.00 97.38 224 GLY A O 1
ATOM 1773 N N . HIS A 1 225 ? 5.986 3.178 -4.050 1.00 97.12 225 HIS A N 1
ATOM 1774 C CA . HIS A 1 225 ? 6.716 3.252 -5.331 1.00 97.12 225 HIS A CA 1
ATOM 1775 C C . HIS A 1 225 ? 7.286 4.632 -5.700 1.00 97.12 225 HIS A C 1
ATOM 1777 O O . HIS A 1 225 ? 8.404 4.772 -6.205 1.00 97.12 225 HIS A O 1
ATOM 1783 N N . THR A 1 226 ? 6.527 5.698 -5.453 1.00 94.62 226 THR A N 1
ATOM 1784 C CA . THR A 1 226 ? 6.940 7.072 -5.756 1.00 94.62 226 THR A CA 1
ATOM 1785 C C . THR A 1 226 ? 7.586 7.679 -4.525 1.00 94.62 226 THR A C 1
ATOM 1787 O O . THR A 1 226 ? 6.929 8.355 -3.736 1.00 94.62 226 THR A O 1
ATOM 1790 N N . HIS A 1 227 ? 8.879 7.403 -4.343 1.00 92.19 227 HIS A N 1
ATOM 1791 C CA . HIS A 1 227 ? 9.556 7.652 -3.068 1.00 92.19 227 HIS A CA 1
ATOM 1792 C C . HIS A 1 227 ? 9.408 9.091 -2.557 1.00 92.19 227 HIS A C 1
ATOM 1794 O O . HIS A 1 227 ? 9.170 9.300 -1.373 1.00 92.19 227 HIS A O 1
ATOM 1800 N N . ASP A 1 228 ? 9.533 10.068 -3.459 1.00 88.44 228 ASP A N 1
ATOM 1801 C CA . ASP A 1 228 ? 9.599 11.492 -3.119 1.00 88.44 228 ASP A CA 1
ATOM 1802 C C . ASP A 1 228 ? 8.209 12.162 -3.050 1.00 88.44 228 ASP A C 1
ATOM 1804 O O . ASP A 1 228 ? 8.122 13.367 -2.825 1.00 88.44 228 ASP A O 1
ATOM 1808 N N . SER A 1 229 ? 7.128 11.395 -3.231 1.00 91.25 229 SER A N 1
ATOM 1809 C CA . SER A 1 229 ? 5.760 11.915 -3.389 1.00 91.25 229 SER A CA 1
ATOM 1810 C C . SER A 1 229 ? 4.845 11.489 -2.244 1.00 91.25 229 SER A C 1
ATOM 1812 O O . SER A 1 229 ? 3.722 11.027 -2.453 1.00 91.25 229 SER A O 1
ATOM 1814 N N . GLN A 1 230 ? 5.344 11.661 -1.017 1.00 95.12 230 GLN A N 1
ATOM 1815 C CA . GLN A 1 230 ? 4.536 11.547 0.195 1.00 95.12 230 GLN A CA 1
ATOM 1816 C C . GLN A 1 230 ? 3.334 12.491 0.120 1.00 95.12 230 GLN A C 1
ATOM 1818 O O . GLN A 1 230 ? 3.473 13.660 -0.245 1.00 95.12 230 GLN A O 1
ATOM 1823 N 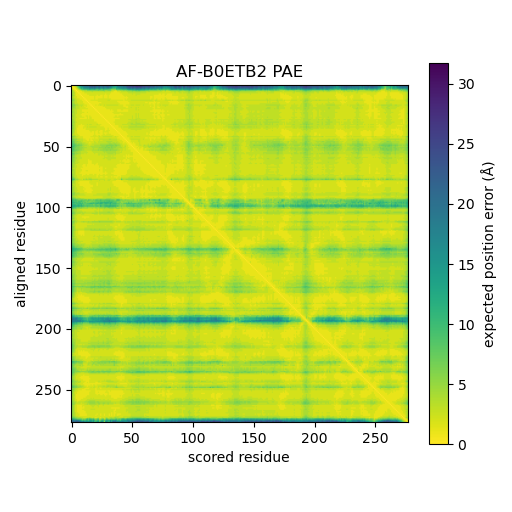N . GLY A 1 231 ? 2.175 12.013 0.560 1.00 96.75 231 GLY A N 1
ATOM 1824 C CA . GLY A 1 231 ? 1.050 12.891 0.833 1.00 96.75 231 GLY A CA 1
ATOM 1825 C C . GLY A 1 231 ? -0.298 12.203 0.763 1.00 96.75 231 GLY A C 1
ATOM 1826 O O . GLY A 1 231 ? -0.410 10.982 0.646 1.00 96.75 231 GLY A O 1
ATOM 1827 N N . LEU A 1 232 ? -1.325 13.042 0.840 1.00 97.19 232 LEU A N 1
ATOM 1828 C CA . LEU A 1 232 ? -2.722 12.685 0.672 1.00 97.19 232 LEU A CA 1
ATOM 1829 C C . LEU A 1 232 ? -3.306 13.594 -0.404 1.00 97.19 232 LEU A C 1
ATOM 1831 O O . LEU A 1 232 ? -3.214 14.819 -0.309 1.00 97.19 232 LEU A O 1
ATOM 1835 N N . VAL A 1 233 ? -3.941 12.995 -1.404 1.00 96.62 233 VAL A N 1
ATOM 1836 C CA . VAL A 1 233 ? -4.799 13.707 -2.351 1.00 96.62 233 VAL A CA 1
ATOM 1837 C C . VAL A 1 233 ? -6.167 13.048 -2.368 1.00 96.62 233 VAL A C 1
ATOM 1839 O O . VAL A 1 233 ? -6.278 11.834 -2.239 1.00 96.62 233 VAL A O 1
ATOM 1842 N N . ASN A 1 234 ? -7.220 13.840 -2.524 1.00 94.44 234 ASN A N 1
ATOM 1843 C CA . ASN A 1 234 ? -8.555 13.295 -2.715 1.00 94.44 234 ASN A CA 1
ATOM 1844 C C . ASN A 1 234 ? -8.849 13.199 -4.208 1.00 94.44 234 ASN A C 1
ATOM 1846 O O . ASN A 1 234 ? -8.844 14.212 -4.909 1.00 94.44 234 ASN A O 1
ATOM 1850 N N . HIS A 1 235 ? -9.148 11.993 -4.682 1.00 90.25 235 HIS A N 1
ATOM 1851 C CA . HIS A 1 235 ? -9.843 11.819 -5.947 1.00 90.25 235 HIS A CA 1
ATOM 1852 C C . HIS A 1 235 ? -11.339 11.885 -5.657 1.00 90.25 235 HIS A C 1
ATOM 1854 O O . HIS A 1 235 ? -11.951 10.915 -5.208 1.00 90.25 235 HIS A O 1
ATOM 1860 N N . GLU A 1 236 ? -11.914 13.071 -5.849 1.00 89.12 236 GLU A N 1
ATOM 1861 C CA . GLU A 1 236 ? -13.258 13.418 -5.382 1.00 89.12 236 GLU A CA 1
ATOM 1862 C C . GLU A 1 236 ? -13.398 13.232 -3.859 1.00 89.12 236 GLU A C 1
ATOM 1864 O O . GLU A 1 236 ? -12.953 14.087 -3.101 1.00 89.12 236 GLU A O 1
ATOM 1869 N N . LEU A 1 237 ? -14.000 12.129 -3.401 1.00 89.56 237 LEU A N 1
ATOM 1870 C CA . LEU A 1 237 ? -14.208 11.819 -1.980 1.00 89.56 237 LEU A CA 1
ATOM 1871 C C . LEU A 1 237 ? -13.325 10.667 -1.479 1.00 89.56 237 LEU A C 1
ATOM 1873 O O . LEU A 1 237 ? -13.484 10.244 -0.336 1.00 89.56 237 LEU A O 1
ATOM 1877 N N . ILE A 1 238 ? -12.444 10.131 -2.328 1.00 96.75 238 ILE A N 1
ATOM 1878 C CA . ILE A 1 238 ? -11.614 8.965 -2.017 1.00 96.75 238 ILE A CA 1
ATOM 1879 C C . ILE A 1 238 ? -10.185 9.445 -1.734 1.00 96.75 238 ILE A C 1
ATOM 1881 O O . ILE A 1 238 ? -9.521 9.930 -2.655 1.00 96.75 238 ILE A O 1
ATOM 1885 N N . PRO A 1 239 ? -9.688 9.306 -0.493 1.00 98.19 239 PRO A N 1
ATOM 1886 C CA . PRO A 1 239 ? -8.302 9.610 -0.166 1.00 98.19 239 PRO A CA 1
ATOM 1887 C C . PRO A 1 239 ? -7.351 8.621 -0.845 1.00 98.19 239 PRO A C 1
ATOM 1889 O O . PRO A 1 239 ? -7.498 7.408 -0.692 1.00 98.19 239 PRO A O 1
ATOM 1892 N N . ILE A 1 240 ? -6.355 9.144 -1.553 1.00 98.56 240 ILE A N 1
ATOM 1893 C CA . ILE A 1 240 ? -5.207 8.414 -2.092 1.00 98.56 240 ILE A CA 1
ATOM 1894 C C . ILE A 1 240 ? -3.990 8.844 -1.279 1.00 98.56 240 ILE A C 1
ATOM 1896 O O . ILE A 1 240 ? -3.664 10.032 -1.225 1.00 98.56 240 ILE A O 1
ATOM 1900 N N . ILE A 1 241 ? -3.351 7.885 -0.618 1.00 98.75 241 ILE A N 1
ATOM 1901 C CA . ILE A 1 241 ? -2.340 8.134 0.407 1.00 98.75 241 ILE A CA 1
ATOM 1902 C C . ILE A 1 241 ? -1.056 7.388 0.045 1.00 98.75 241 ILE A C 1
ATOM 1904 O O . ILE A 1 241 ? -1.066 6.174 -0.158 1.00 98.75 241 ILE A O 1
ATOM 1908 N N . ASN A 1 242 ? 0.051 8.126 0.026 1.00 98.50 242 ASN A N 1
ATOM 1909 C CA . ASN A 1 242 ? 1.409 7.595 -0.046 1.00 98.50 242 ASN A CA 1
ATOM 1910 C C . ASN A 1 242 ? 2.151 8.017 1.222 1.00 98.50 242 ASN A 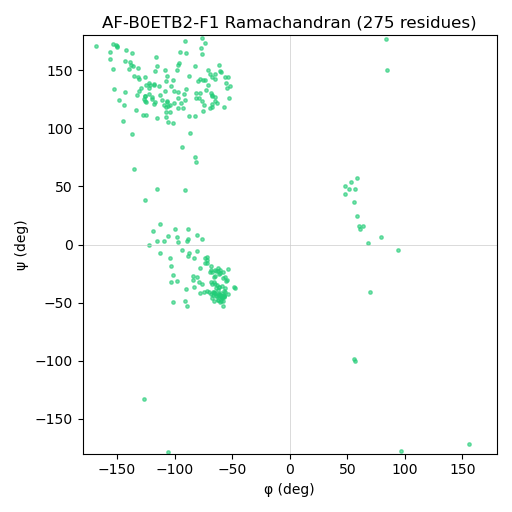C 1
ATOM 1912 O O . ASN A 1 242 ? 2.277 9.216 1.491 1.00 98.50 242 ASN A O 1
ATOM 1916 N N . ALA A 1 243 ? 2.643 7.053 2.005 1.00 97.44 243 ALA A N 1
ATOM 1917 C CA . ALA A 1 243 ? 3.319 7.351 3.268 1.00 97.44 243 ALA A CA 1
ATOM 1918 C C . ALA A 1 243 ? 4.668 8.061 3.061 1.00 97.44 243 ALA A C 1
ATOM 1920 O O . ALA A 1 243 ? 5.158 8.728 3.975 1.00 97.44 243 ALA A O 1
ATOM 1921 N N . GLY A 1 244 ? 5.230 7.975 1.852 1.00 95.25 244 GLY A N 1
ATOM 1922 C CA . GLY A 1 244 ? 6.603 8.352 1.541 1.00 95.25 244 GLY A CA 1
ATOM 1923 C C . GLY A 1 244 ? 7.573 7.218 1.851 1.00 95.25 244 GLY A C 1
ATOM 1924 O O . GLY A 1 244 ? 7.344 6.414 2.752 1.00 95.25 244 GLY A O 1
ATOM 1925 N N . ALA A 1 245 ? 8.676 7.158 1.107 1.00 96.44 245 ALA A N 1
ATOM 1926 C CA . ALA A 1 245 ? 9.618 6.057 1.245 1.00 96.44 245 ALA A CA 1
ATOM 1927 C C . ALA A 1 245 ? 10.326 6.074 2.602 1.00 96.44 245 ALA A C 1
ATOM 1929 O O . ALA A 1 245 ? 10.988 7.058 2.958 1.00 96.44 245 ALA A O 1
ATOM 1930 N N . LEU A 1 246 ? 10.306 4.942 3.309 1.00 97.25 246 LEU A N 1
ATOM 1931 C CA . LEU A 1 246 ? 11.074 4.779 4.539 1.00 97.25 246 LEU A CA 1
ATOM 1932 C C . LEU A 1 246 ? 12.575 4.953 4.264 1.00 97.25 246 LEU A C 1
ATOM 1934 O O . LEU A 1 246 ? 13.232 5.704 4.982 1.00 97.25 246 LEU A O 1
ATOM 1938 N N . LYS A 1 247 ? 13.101 4.372 3.171 1.00 96.19 247 LYS A N 1
ATOM 1939 C CA . LYS A 1 247 ? 14.517 4.502 2.767 1.00 96.19 247 LYS A CA 1
ATOM 1940 C C . LYS A 1 247 ? 14.986 5.943 2.576 1.00 96.19 247 LYS A C 1
ATOM 1942 O O . LYS A 1 247 ? 16.149 6.237 2.839 1.00 96.19 247 LYS A O 1
ATOM 1947 N N . ARG A 1 248 ? 14.136 6.824 2.037 1.00 91.56 248 ARG A N 1
ATOM 1948 C CA . ARG A 1 248 ? 14.552 8.183 1.648 1.00 91.56 248 ARG A CA 1
ATOM 1949 C C . ARG A 1 248 ? 14.142 9.232 2.657 1.00 91.56 248 ARG A C 1
ATOM 1951 O O . ARG A 1 248 ? 14.958 10.057 3.052 1.00 91.56 248 ARG A O 1
ATOM 1958 N N . ASN A 1 249 ? 12.877 9.206 3.042 1.00 92.12 249 ASN A N 1
ATOM 1959 C CA . ASN A 1 249 ? 12.263 10.273 3.811 1.00 92.12 249 ASN A CA 1
ATOM 1960 C C . ASN A 1 249 ? 12.098 9.893 5.281 1.00 92.12 249 ASN A C 1
ATOM 1962 O O . ASN A 1 249 ? 11.844 10.774 6.094 1.00 92.12 249 ASN A O 1
ATOM 1966 N N . GLN A 1 250 ? 12.300 8.611 5.624 1.00 96.38 250 GLN A N 1
ATOM 1967 C CA . GLN A 1 250 ? 12.163 8.100 6.991 1.00 96.38 250 GLN A CA 1
ATOM 1968 C C . GLN A 1 250 ? 10.765 8.394 7.528 1.00 96.38 250 GLN A C 1
ATOM 1970 O O . GLN A 1 250 ? 10.588 8.946 8.616 1.00 96.38 250 GLN A O 1
ATOM 1975 N N . ASN A 1 251 ? 9.784 8.065 6.687 1.00 96.81 251 ASN A N 1
ATOM 1976 C CA . ASN A 1 251 ? 8.390 8.378 6.895 1.00 96.81 251 ASN A CA 1
ATOM 1977 C C . ASN A 1 251 ? 7.542 7.119 7.061 1.00 96.81 251 ASN A C 1
ATOM 1979 O O . ASN A 1 251 ? 7.858 6.052 6.538 1.00 96.81 251 ASN A O 1
ATOM 1983 N N . PHE A 1 252 ? 6.435 7.292 7.768 1.00 98.12 252 PHE A N 1
ATOM 1984 C CA . PHE A 1 252 ? 5.272 6.413 7.748 1.00 98.12 252 PHE A CA 1
ATOM 1985 C C . PHE A 1 252 ? 4.031 7.268 8.036 1.00 98.12 252 PHE A C 1
ATOM 1987 O O . PHE A 1 252 ? 4.141 8.447 8.385 1.00 98.12 252 PHE A O 1
ATOM 1994 N N . VAL A 1 253 ? 2.838 6.703 7.891 1.00 98.62 253 VAL A N 1
ATOM 1995 C CA . VAL A 1 253 ? 1.585 7.411 8.187 1.00 98.62 253 VAL A CA 1
ATOM 1996 C C . VAL A 1 253 ? 0.693 6.561 9.077 1.00 98.62 253 VAL A C 1
ATOM 1998 O O . VAL A 1 253 ? 0.650 5.344 8.926 1.00 98.62 253 VAL A O 1
ATOM 2001 N N . VAL A 1 254 ? -0.014 7.191 10.012 1.00 98.81 254 VAL A N 1
ATOM 2002 C CA . VAL A 1 254 ? -1.040 6.553 10.840 1.00 98.81 254 VAL A CA 1
ATOM 2003 C C . VAL A 1 254 ? -2.405 7.103 10.453 1.00 98.81 254 VAL A C 1
ATOM 2005 O O . VAL A 1 254 ? -2.637 8.311 10.475 1.00 98.81 254 VAL A O 1
ATOM 2008 N N . LEU A 1 255 ? -3.314 6.203 10.102 1.00 98.75 255 LEU A N 1
ATOM 2009 C CA . LEU A 1 255 ? -4.685 6.495 9.715 1.00 98.75 255 LEU A CA 1
ATOM 2010 C C . LEU A 1 255 ? -5.625 6.155 10.863 1.00 98.75 255 LEU A C 1
ATOM 2012 O O . LEU A 1 255 ? -5.523 5.076 11.449 1.00 98.75 255 LEU A O 1
ATOM 2016 N N . THR A 1 256 ? -6.581 7.043 11.126 1.00 98.69 256 THR A N 1
ATOM 2017 C CA . THR A 1 256 ? -7.713 6.750 12.012 1.00 98.69 256 THR A CA 1
ATOM 2018 C C . THR A 1 256 ? -8.953 6.541 11.167 1.00 98.69 256 THR A C 1
ATOM 2020 O O . THR A 1 256 ? -9.394 7.460 10.472 1.00 98.69 256 THR A O 1
ATOM 2023 N N . LEU A 1 257 ? -9.541 5.352 11.245 1.00 98.56 257 LEU A N 1
ATOM 2024 C CA . LEU A 1 257 ? -10.774 4.996 10.558 1.00 98.56 257 LEU A CA 1
ATOM 2025 C C . LEU A 1 257 ? -11.927 4.889 11.557 1.00 98.56 257 LEU A C 1
ATOM 2027 O O . LEU A 1 257 ? -11.772 4.373 12.667 1.00 98.56 257 LEU A O 1
ATOM 2031 N N . ARG A 1 258 ? -13.108 5.358 11.149 1.00 97.62 258 ARG A N 1
ATOM 2032 C CA . ARG A 1 258 ? -14.348 5.241 11.928 1.00 97.62 258 ARG A CA 1
ATOM 2033 C C . ARG A 1 258 ? -15.496 4.807 11.037 1.00 97.62 258 ARG A C 1
ATOM 2035 O O . ARG A 1 258 ? -15.583 5.235 9.885 1.00 97.62 258 ARG A O 1
ATOM 2042 N N . GLU A 1 259 ? -16.393 4.000 11.589 1.00 96.19 259 GLU A N 1
ATOM 2043 C CA . GLU A 1 259 ? -17.663 3.692 10.947 1.00 96.19 259 GLU A CA 1
ATOM 2044 C C . GLU A 1 259 ? -18.622 4.884 11.091 1.00 96.19 259 GLU A C 1
ATOM 2046 O O . GLU A 1 259 ? -18.913 5.361 12.190 1.00 96.19 259 GLU A O 1
ATOM 2051 N N . ILE A 1 260 ? -19.111 5.390 9.961 1.00 94.38 260 ILE A N 1
ATOM 2052 C CA . ILE A 1 260 ? -20.047 6.507 9.871 1.00 94.38 260 ILE A CA 1
ATOM 2053 C C . ILE A 1 260 ? -21.219 6.053 9.007 1.00 94.38 260 ILE A C 1
ATOM 2055 O O . ILE A 1 260 ? -21.078 5.861 7.800 1.00 94.38 260 ILE A O 1
ATOM 2059 N N . LYS A 1 261 ? -22.398 5.899 9.625 1.00 92.38 261 LYS A N 1
ATOM 2060 C CA . LYS A 1 261 ? -23.629 5.451 8.944 1.00 92.38 261 LYS A CA 1
ATOM 2061 C C . LYS A 1 261 ? -23.412 4.152 8.142 1.00 92.38 261 LYS A C 1
ATOM 2063 O O . LYS A 1 261 ? -23.775 4.081 6.969 1.00 92.38 261 LYS A O 1
ATOM 2068 N N . GLY A 1 262 ? -22.775 3.156 8.760 1.00 91.75 262 GLY A N 1
ATOM 2069 C CA . GLY A 1 262 ? -22.537 1.843 8.149 1.00 91.75 262 GLY A CA 1
ATOM 2070 C C . GLY A 1 262 ? -21.364 1.772 7.166 1.00 91.75 262 GLY A C 1
ATOM 2071 O O . GLY A 1 262 ? -21.220 0.767 6.483 1.00 91.75 262 GLY A O 1
ATOM 2072 N N . ASN A 1 263 ? -20.562 2.836 7.028 1.00 94.31 263 ASN A N 1
ATOM 2073 C CA . ASN A 1 263 ? -19.408 2.859 6.129 1.00 94.31 263 ASN A CA 1
ATOM 2074 C C . ASN A 1 263 ? -18.158 3.326 6.864 1.00 94.31 263 ASN A C 1
ATOM 2076 O O . ASN A 1 263 ? -18.179 4.349 7.549 1.00 94.31 263 ASN A O 1
ATOM 2080 N N . TRP A 1 264 ? -17.044 2.638 6.661 1.00 97.56 264 TRP A N 1
ATOM 2081 C CA . TRP A 1 264 ? -15.759 3.042 7.206 1.00 97.56 264 TRP A CA 1
ATOM 2082 C C . TRP A 1 264 ? -15.159 4.182 6.390 1.00 97.56 264 TRP A C 1
ATOM 2084 O O . TRP A 1 264 ? -15.076 4.122 5.159 1.00 97.56 264 TRP A O 1
ATOM 2094 N N . LYS A 1 265 ? -14.727 5.235 7.082 1.00 97.50 265 LYS A N 1
ATOM 2095 C CA . LYS A 1 265 ? -14.094 6.413 6.485 1.00 97.50 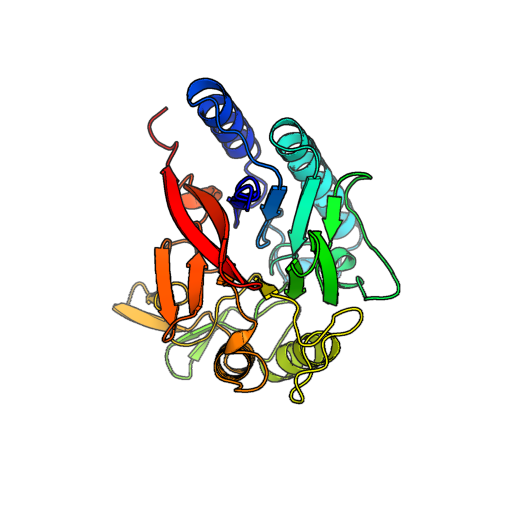265 LYS A CA 1
ATOM 2096 C C . LYS A 1 265 ? -12.817 6.760 7.232 1.00 97.50 265 LYS A C 1
ATOM 2098 O O . LYS A 1 265 ? -12.753 6.620 8.454 1.00 97.50 265 LYS A O 1
ATOM 2103 N N . VAL A 1 266 ? -11.816 7.233 6.492 1.00 98.25 266 VAL A N 1
ATOM 2104 C CA . VAL A 1 266 ? -10.628 7.855 7.082 1.00 98.25 266 VAL A CA 1
ATOM 2105 C C . VAL A 1 266 ? -11.064 9.183 7.694 1.00 98.25 266 VAL A C 1
ATOM 2107 O O . VAL A 1 266 ? -11.569 10.056 6.994 1.00 98.25 266 VAL A O 1
ATOM 2110 N N . THR A 1 267 ? -10.915 9.311 9.008 1.00 97.88 267 THR A N 1
ATOM 2111 C CA . THR A 1 267 ? -11.248 10.535 9.752 1.00 97.88 267 THR A CA 1
ATOM 2112 C C . THR A 1 267 ? -10.025 11.350 10.133 1.00 97.88 267 THR A C 1
ATOM 2114 O O . THR A 1 267 ? -10.172 12.521 10.456 1.00 97.88 267 THR A O 1
ATOM 2117 N N . ASP A 1 268 ? -8.841 10.736 10.113 1.00 98.31 268 ASP A N 1
ATOM 2118 C CA . ASP A 1 268 ? -7.589 11.409 10.440 1.00 98.31 268 ASP A CA 1
ATOM 2119 C C . ASP A 1 268 ? -6.403 10.735 9.739 1.00 98.31 268 ASP A C 1
ATOM 2121 O O . ASP A 1 268 ? -6.443 9.534 9.447 1.00 98.31 268 ASP A O 1
ATOM 2125 N N . THR A 1 269 ? -5.360 11.507 9.442 1.00 98.50 269 THR A N 1
ATOM 2126 C CA . THR A 1 269 ? -4.150 11.054 8.741 1.00 98.50 269 THR A CA 1
ATOM 2127 C C . THR A 1 269 ? -2.940 11.792 9.300 1.00 98.50 269 THR A C 1
ATOM 2129 O O . THR A 1 269 ? -2.736 12.967 9.005 1.00 98.50 269 THR A O 1
ATOM 2132 N N . ASN A 1 270 ? -2.118 11.091 10.080 1.00 98.25 270 ASN A N 1
ATOM 2133 C CA . ASN A 1 270 ? -0.926 11.646 10.717 1.00 98.25 270 ASN A CA 1
ATOM 2134 C C . ASN A 1 270 ? 0.332 11.127 10.032 1.00 98.25 270 ASN A C 1
ATOM 2136 O O . ASN A 1 270 ? 0.673 9.951 10.153 1.00 98.25 270 ASN A O 1
ATOM 2140 N N . PHE A 1 271 ? 1.027 12.005 9.313 1.00 97.81 271 PHE A N 1
ATOM 2141 C CA . PHE A 1 271 ? 2.333 11.691 8.744 1.00 97.81 271 PHE A CA 1
ATOM 2142 C C . PHE A 1 271 ? 3.416 11.853 9.807 1.00 97.81 271 PHE A C 1
ATOM 2144 O O . PHE A 1 271 ? 3.502 12.881 10.478 1.00 97.81 271 PHE A O 1
ATOM 2151 N N . HIS A 1 272 ? 4.261 10.839 9.933 1.00 97.62 272 HIS A N 1
ATOM 2152 C CA . HIS A 1 272 ? 5.376 10.811 10.863 1.00 97.62 272 HIS A CA 1
ATOM 2153 C C . HIS A 1 272 ? 6.688 10.805 10.086 1.00 97.62 272 HIS A C 1
ATOM 2155 O O . HIS A 1 272 ? 6.825 10.057 9.122 1.00 97.62 272 HIS A O 1
ATOM 2161 N N . CYS A 1 273 ? 7.651 11.607 10.540 1.00 96.31 273 CYS A N 1
ATOM 2162 C CA . CYS A 1 273 ? 9.022 11.630 10.042 1.00 96.31 273 CYS A CA 1
ATOM 2163 C C . CYS A 1 273 ? 9.971 11.462 11.231 1.00 96.31 273 CYS A C 1
ATOM 2165 O O . CYS A 1 273 ? 9.900 12.229 12.192 1.00 96.31 273 CYS A O 1
ATOM 2167 N N . PHE A 1 274 ? 10.856 10.468 11.176 1.00 94.00 274 PHE A N 1
ATOM 2168 C CA . PHE A 1 274 ? 11.781 10.146 12.272 1.00 94.00 274 PHE A CA 1
ATOM 2169 C C . PHE A 1 274 ? 13.252 10.419 11.923 1.00 94.00 274 PHE A C 1
ATOM 2171 O O . PHE A 1 274 ? 14.161 9.951 12.607 1.00 94.00 274 PHE A O 1
ATOM 2178 N N . GLY A 1 275 ? 13.498 11.215 10.877 1.00 84.88 275 GLY A N 1
ATOM 2179 C CA . GLY A 1 275 ? 14.843 11.504 10.377 1.00 84.88 275 GLY A CA 1
ATOM 2180 C C . GLY A 1 275 ? 15.760 12.280 11.322 1.00 84.88 275 GLY A C 1
ATOM 2181 O O . GLY A 1 275 ? 16.979 12.171 11.189 1.00 84.88 275 GLY A O 1
ATOM 2182 N N . TYR A 1 276 ? 15.192 13.006 12.286 1.00 70.06 276 TYR A N 1
ATOM 2183 C CA . TYR A 1 276 ? 15.907 13.925 13.182 1.00 70.06 276 TYR A CA 1
ATOM 2184 C C . TYR A 1 276 ? 16.218 13.350 14.575 1.00 70.06 276 TYR A C 1
ATOM 2186 O O . TYR A 1 276 ? 16.563 14.109 15.478 1.00 70.06 276 TYR A O 1
ATOM 2194 N N . ILE A 1 277 ? 16.067 12.034 14.755 1.00 56.28 277 ILE A N 1
ATOM 2195 C CA . ILE A 1 277 ? 16.333 11.319 16.017 1.00 56.28 277 ILE A CA 1
ATOM 2196 C C . ILE A 1 277 ? 17.681 10.623 15.958 1.00 56.28 277 ILE A C 1
ATOM 2198 O O . ILE A 1 277 ? 17.929 9.951 14.922 1.00 56.28 277 ILE A O 1
#

Radius of gyration: 17.39 Å; Cα contacts (8 Å, |Δi|>4): 713; chains: 1; bounding box: 45×39×47 Å

Sequence (277 aa):
METQKPLMIAVVNDIHQNMHLVERMEKYWKINNIKVDYLIVCGDFANMNVHNQDNPDIVASSIDDCKKIIKELEKLCPTVLYVPGNHDPTTLFHNSMHHSVQLTENSINLHRCAYHLKDNLVVVGCGGSVPQYDKHICHKVGYPYETDEQYKVHLNEIMPEDGSVPTTKITDSLIIVTHNGPSCSHTALKFSHNKSVMQTGSTALSKLIENPAYKRRLTCVLHGHTHDSQGLVNHELIPIINAGALKRNQNFVVLTLREIKGNWKVTDTNFHCFGYI

Organism: Entamoeba dispar (strain ATCC PRA-260 / SAW760) (NCBI:txid370354)

InterPro domains:
  IPR004843 Calcineurin-like, phosphoesterase domain [PF00149] (9-228)
  IPR029052 Metallo-depe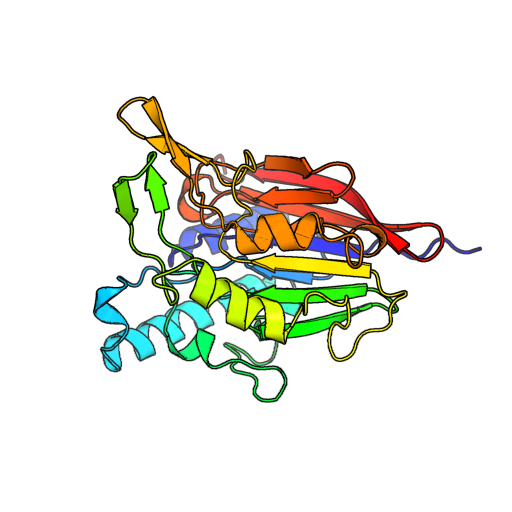ndent phosphatase-like [G3DSA:3.60.21.10] (3-266)
  IPR029052 Metallo-dependent phosphatase-like [SSF56300] (8-259)

Solvent-accessible surface area (backbone atoms only — not comparable to full-atom values): 14085 Å² total; per-residue (Å²): 129,86,78,75,80,68,48,30,36,33,35,35,17,33,36,46,67,46,57,73,55,55,55,50,48,52,52,51,38,60,76,69,64,65,78,48,73,33,32,38,35,21,14,15,48,25,72,49,57,74,89,44,56,82,38,66,68,57,30,53,54,43,47,54,52,38,29,54,52,51,58,58,50,37,76,74,22,70,38,34,38,30,20,42,16,48,24,36,47,60,69,53,66,70,26,36,82,87,39,86,51,57,74,47,96,54,36,42,57,22,21,40,24,71,47,74,80,47,92,52,32,33,39,37,19,46,38,20,26,39,41,24,26,44,88,88,44,77,79,41,83,27,23,93,18,84,36,49,66,59,46,36,54,56,45,36,74,47,53,28,93,84,48,67,34,70,101,60,57,92,69,28,12,32,35,41,38,17,4,34,26,35,39,92,36,72,41,16,42,43,77,44,98,84,74,44,64,28,43,41,23,30,58,50,52,36,54,53,61,67,30,76,66,37,52,83,29,46,29,32,36,40,20,22,79,37,51,91,16,51,41,74,48,64,65,86,88,32,42,38,36,19,40,19,11,31,66,80,59,34,20,26,27,40,35,35,30,40,77,55,96,78,33,44,35,72,76,44,78,48,79,45,70,60,72,91,114

Nearest PDB structures (foldseek):
  8ro2-assembly1_L1  TM=5.872E-01  e=4.094E-07  Homo sapiens
  6pib-assembly1_A  TM=4.640E-01  e=3.908E-05  Klebsiella pneumoniae
  6pj3-assembly1_A  TM=4.561E-01  e=3.908E-05  Klebsiella pneumoniae
  8xgc-assembly1_9  TM=4.189E-01  e=1.618E-04  Saccharomyces cerevisiae
  9ayu-assembly5_E  TM=2.894E-01  e=8.656E-01  Flavonifractor plautii

pLDDT: mean 94.88, std 6.44, range [51.0, 98.88]

Mean predicted aligned error: 3.4 Å

Foldseek 3Di:
DPFPDWAKEKEAEQCALVVVLLVLVVVVCVVVVDDHQEYEYQANLHQADLVCQPPVVVLVVQLVSSLVSVVSVCVNHVAYEYEHEQRHHPQLLPDACVDFDASDPRYGHQDNHWDDPDVLEIEHEHEWFAFKDQPNDTPGATPPDNHLVVSLVSCCSQQNLQLDGPPHDLLHAYEYRYAAFAWPPLLQWDQDPVRTIMGGHHPSRVVSCVRPSRVVRYQEYEYHPRQVRADWDDPPPHIYGYQHHCVPQVKMKMWIWGQDPSHIHTPDIGIDGSPVD

Secondary structure (DSSP, 8-state):
-PPPPPEEEEEEB--TT-HHHHHHHHHHHHHTT---SEEEEES--S---GGGTT-HHHHHHHHHHHHHHHHHHHTT-S-EEEE--TTS-GGGG--BTTB---SSTTEEE-BTEEEEEETTEEEEEE-SBPPEEETTEEEE--BB-SSHHHHHHHHHHHS-TTS--TT--TT-EEEEEESS-BTT-GGGEEE-TTSPEEE-SBHHHHHHHH-HHHHTTEEEEEE-S-TT--EEEEETTEEEEE--BHHHH-EEEEEEEEEETTEEEEEEEEEEE-TT-